Protein 5EQ7 (pdb70)

Sequence (257 aa):
QLNHFSDVANKAANAAGDVIRKYFRKNNFLSPVTIADQSSAEEAMVVSSVVILDNFPSHAVYGEEKGWRCKQDSADYVWVLDPIDGTKSFIITGPLFGTLIALLQNGTPILGIIDQPVLLKERWIGITGKRTTLNGQEVSTRTCADLSQAYLYTTSPHLFSGDAEEAFIRVVRDKVKIPLYGGCCDCYAYALLSSSGFVDLVVESGLKPYDFLALIPVIEGSSGGVVITDWKGHQLRWEASPLSIATSFNVVAAGDKQIHQQALDSLQW

InterPro domains:
  IPR000760 Inositol monophosphatase-like [PF00459] (65-319)
  IPR000760 Inositol monophosphatase-like [PR00377] (99-119)
  IPR000760 Inositol monophosphatase-like [PR00377] (121-137)
  IPR000760 Inositol monophosphatase-like [PR00377] (143-159)
  IPR000760 Inositol monophosphatase-like [PR00377] (192-215)
  IPR000760 Inositol monophosphatase-like [PR00377] (266-290)
  IPR011809 Histidinol-phosphate phosphatase, putative, inositol monophosphatase [TIGR02067] (68-325)
  IPR020583 Inositol monophosphatase, metal-binding site [PS00629] (143-156)
  IPR051090 Inositol Monophosphatase Superfamily [PTHR43200] (46-324)

Solvent-accessible surface area: 11660 Å² total

B-factor: mean 19.03, std 15.44, range [6.09, 143.37]

CATH classification: 3.30.540.10 (+1 more: 3.40.190.80)

Structure (mmCIF, N/CA/C/O backbone):
data_5EQ7
#
_entry.id   5EQ7
#
_cell.length_a   86.980
_cell.length_b   86.980
_cell.length_c   61.850
_cell.angle_alpha   90.00
_cell.angle_beta   90.00
_cell.angle_gamma   90.00
#
_symmetry.space_group_name_H-M   'P 4 21 2'
#
loop_
_entity.id
_entity.type
_entity.pdbx_description
1 polymer 'Inositol monophosphatase'
2 non-polymer 'CHLORIDE ION'
3 non-polymer 'PHOSPHATE ION'
4 water water
#
loop_
_atom_site.group_PDB
_atom_site.id
_atom_site.type_symbol
_atom_site.label_atom_id
_atom_site.label_alt_id
_atom_site.label_comp_id
_atom_site.label_asym_id
_atom_site.label_entity_id
_atom_site.label_seq_id
_atom_site.pdbx_PDB_ins_code
_atom_site.Cartn_x
_atom_site.Cartn_y
_atom_site.Cartn_z
_atom_site.occupancy
_atom_site.B_iso_or_equiv
_atom_site.auth_seq_id
_atom_site.auth_comp_id
_atom_site.auth_asym_id
_atom_site.auth_atom_id
_atom_site.pdbx_PDB_model_num
ATOM 1 N N . GLN A 1 13 ? 1.594 9.823 32.389 1.00 127.04 62 GLN A N 1
ATOM 2 C CA . GLN A 1 13 ? 1.753 11.173 31.869 1.00 43.47 62 GLN A CA 1
ATOM 3 C C . GLN A 1 13 ? 2.779 11.278 30.734 1.00 26.91 62 GLN A C 1
ATOM 4 O O . GLN A 1 13 ? 2.566 11.959 29.742 1.00 27.94 62 GLN A O 1
ATOM 10 N N . LEU A 1 14 ? 3.914 10.636 30.880 1.00 34.65 63 LEU A N 1
ATOM 11 C CA . LEU A 1 14 ? 4.993 10.780 29.900 1.00 29.33 63 LEU A CA 1
ATOM 12 C C . LEU A 1 14 ? 4.693 10.242 28.505 1.00 33.20 63 LEU A C 1
ATOM 13 O O . LEU A 1 14 ? 4.890 10.839 27.490 1.00 29.78 63 LEU A O 1
ATOM 18 N N . ASN A 1 15 ? 4.253 9.037 28.507 1.00 38.49 64 ASN A N 1
ATOM 19 C CA . ASN A 1 15 ? 3.834 8.388 27.291 1.00 32.90 64 ASN A CA 1
ATOM 20 C C . ASN A 1 15 ? 2.579 9.090 26.721 1.00 27.92 64 ASN A C 1
ATOM 21 O O . ASN A 1 15 ? 2.386 9.163 25.524 1.00 24.47 64 ASN A O 1
ATOM 26 N N . HIS A 1 16 ? 1.815 9.771 27.572 1.00 27.85 65 HIS A N 1
ATOM 27 C CA . HIS A 1 16 ? 0.699 10.593 27.113 1.00 22.32 65 HIS A CA 1
ATOM 28 C C . HIS A 1 16 ? 1.227 11.824 26.327 1.00 16.46 65 HIS A C 1
ATOM 29 O O . HIS A 1 16 ? 0.708 12.144 25.267 1.00 15.45 65 HIS A O 1
ATOM 36 N N . PHE A 1 17 ? 2.295 12.431 26.810 1.00 13.13 66 PHE A N 1
ATOM 37 C CA . PHE A 1 17 ? 2.919 13.539 26.078 1.00 11.11 66 PHE A CA 1
ATOM 38 C C . PHE A 1 17 ? 3.363 13.056 24.673 1.00 10.92 66 PHE A C 1
ATOM 39 O O . PHE A 1 17 ? 3.145 13.739 23.696 1.00 11.60 66 PHE A O 1
ATOM 47 N N . SER A 1 18 ? 3.998 11.864 24.595 1.00 13.12 67 SER A N 1
ATOM 48 C CA . SER A 1 18 ? 4.460 11.314 23.332 1.00 13.21 67 SER A CA 1
ATOM 49 C C . SER A 1 18 ? 3.289 11.056 22.388 1.00 11.28 67 SER A C 1
ATOM 50 O O . SER A 1 18 ? 3.367 11.330 21.178 1.00 11.99 67 SER A O 1
ATOM 53 N N . ASP A 1 19 ? 2.225 10.449 22.940 1.00 12.40 68 ASP A N 1
ATOM 54 C CA . ASP A 1 19 ? 1.071 10.156 22.090 1.00 13.26 68 ASP A CA 1
ATOM 55 C C . ASP A 1 19 ? 0.491 11.441 21.511 1.00 11.15 68 ASP A C 1
ATOM 56 O O . ASP A 1 19 ? 0.165 11.488 20.344 1.00 12.03 68 ASP A O 1
ATOM 61 N N . VAL A 1 20 ? 0.351 12.480 22.329 1.00 11.60 69 VAL A N 1
ATOM 62 C CA . VAL A 1 20 ? -0.218 13.726 21.855 1.00 10.92 69 VAL A CA 1
ATOM 63 C C . VAL A 1 20 ? 0.729 14.392 20.868 1.00 9.74 69 VAL A C 1
ATOM 64 O O . VAL A 1 20 ? 0.275 14.933 19.847 1.00 10.53 69 VAL A O 1
ATOM 68 N N . ALA A 1 21 ? 2.020 14.354 21.119 1.00 9.38 70 ALA A N 1
ATOM 69 C CA . ALA A 1 21 ? 2.994 14.921 20.191 1.00 8.99 70 ALA A CA 1
ATOM 70 C C . ALA A 1 21 ? 2.900 14.269 18.804 1.00 9.39 70 ALA A C 1
ATOM 71 O O . ALA A 1 21 ? 2.964 14.901 17.759 1.00 9.58 70 ALA A O 1
ATOM 73 N N . ASN A 1 22 ? 2.739 12.939 18.811 1.00 9.54 71 ASN A N 1
ATOM 74 C CA . ASN A 1 22 ? 2.559 12.209 17.538 1.00 9.92 71 ASN A CA 1
ATOM 75 C C . ASN A 1 22 ? 1.261 12.571 16.841 1.00 10.12 71 ASN A C 1
ATOM 76 O O . ASN A 1 22 ? 1.238 12.707 15.618 1.00 10.64 71 ASN A O 1
ATOM 81 N N . LYS A 1 23 ? 0.178 12.722 17.611 1.00 10.02 72 LYS A N 1
ATOM 82 C CA . LYS A 1 23 ? -1.080 13.212 17.022 1.00 11.57 72 LYS A CA 1
ATOM 83 C C . LYS A 1 23 ? -0.893 14.577 16.368 1.00 9.80 72 LYS A C 1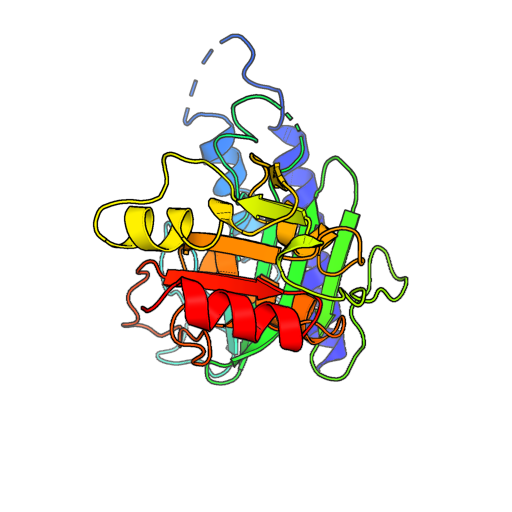
ATOM 84 O O . LYS A 1 23 ? -1.408 14.831 15.268 1.00 10.98 72 LYS A O 1
ATOM 90 N N . ALA A 1 24 ? -0.201 15.490 17.061 1.00 9.57 73 ALA A N 1
ATOM 91 C CA . ALA A 1 24 ? 0.079 16.778 16.506 1.00 9.96 73 ALA A CA 1
ATOM 92 C C . ALA A 1 24 ? 0.857 16.679 15.205 1.00 9.78 73 ALA A C 1
ATOM 93 O O . ALA A 1 24 ? 0.544 17.346 14.223 1.00 10.33 73 ALA A O 1
ATOM 95 N N . ALA A 1 25 ? 1.911 15.847 15.217 1.00 9.40 74 ALA A N 1
ATOM 96 C CA . ALA A 1 25 ? 2.709 15.664 13.996 1.00 9.85 74 ALA A CA 1
ATOM 97 C C . ALA A 1 25 ? 1.900 15.082 12.869 1.00 10.12 74 ALA A C 1
ATOM 98 O O . ALA A 1 25 ? 2.057 15.460 11.720 1.00 10.78 74 ALA A O 1
ATOM 100 N N . ASN A 1 26 ? 1.002 14.142 13.181 1.00 9.80 75 ASN A N 1
ATOM 101 C CA . ASN A 1 26 ? 0.166 13.537 12.127 1.00 10.17 75 ASN A CA 1
ATOM 102 C C . ASN A 1 26 ? -0.697 14.607 11.479 1.00 10.68 75 ASN A C 1
ATOM 103 O O . ASN A 1 26 ? -0.894 14.606 10.256 1.00 12.36 75 ASN A O 1
ATOM 108 N N . ALA A 1 27 ? -1.268 15.459 12.295 1.00 10.43 76 ALA A N 1
ATOM 109 C CA . ALA A 1 27 ? -2.147 16.518 11.765 1.00 11.31 76 ALA A CA 1
ATOM 110 C C . ALA A 1 27 ? -1.338 17.492 10.918 1.00 11.32 76 ALA A C 1
ATOM 111 O O . ALA A 1 27 ? -1.767 17.848 9.805 1.00 12.88 76 ALA A O 1
ATOM 113 N N . ALA A 1 28 ? -0.207 17.949 11.431 1.00 10.74 77 ALA A N 1
ATOM 114 C CA . ALA A 1 28 ? 0.621 18.883 10.682 1.00 11.19 77 ALA A CA 1
ATOM 115 C C . ALA A 1 28 ? 1.006 18.287 9.308 1.00 12.26 77 ALA A C 1
ATOM 116 O O . ALA A 1 28 ? 1.018 18.981 8.300 1.00 12.53 77 ALA A O 1
ATOM 118 N N . GLY A 1 29 ? 1.354 16.982 9.303 1.00 11.52 78 GLY A N 1
ATOM 119 C CA . GLY A 1 29 ? 1.824 16.402 8.072 1.00 13.58 78 GLY A CA 1
ATOM 120 C C . GLY A 1 29 ? 0.790 16.363 6.973 1.00 12.66 78 GLY A C 1
ATOM 121 O O . GLY A 1 29 ? 1.063 16.626 5.808 1.00 14.28 78 GLY A O 1
ATOM 122 N N . ASP A 1 30 ? -0.470 16.063 7.349 1.00 13.84 79 ASP A N 1
ATOM 123 C CA . ASP A 1 30 ? -1.567 16.153 6.385 1.00 14.02 79 ASP A CA 1
ATOM 124 C C . ASP A 1 30 ? -1.786 17.555 5.875 1.00 15.75 79 ASP A C 1
ATOM 125 O O . ASP A 1 30 ? -1.974 17.757 4.642 1.00 17.37 79 ASP A O 1
ATOM 130 N N . VAL A 1 31 ? -1.752 18.541 6.730 1.00 13.63 80 VAL A N 1
ATOM 131 C CA . VAL A 1 31 ? -1.912 19.914 6.274 1.00 14.32 80 VAL A CA 1
ATOM 132 C C . VAL A 1 31 ? -0.798 20.260 5.276 1.00 15.30 80 VAL A C 1
ATOM 133 O O . VAL A 1 31 ? -1.009 20.809 4.194 1.00 17.39 80 VAL A O 1
ATOM 137 N N . ILE A 1 32 ? 0.450 19.993 5.680 1.00 13.70 81 ILE A N 1
ATOM 138 C CA . ILE A 1 32 ? 1.594 20.346 4.851 1.00 14.12 81 ILE A CA 1
ATOM 139 C C . ILE A 1 32 ? 1.553 19.698 3.487 1.00 14.67 81 ILE A C 1
ATOM 140 O O . ILE A 1 32 ? 1.869 20.364 2.459 1.00 17.85 81 ILE A O 1
ATOM 145 N N . ARG A 1 33 ? 1.242 18.407 3.471 1.00 16.42 82 ARG A N 1
ATOM 146 C CA . ARG A 1 33 ? 1.138 17.684 2.226 1.00 19.13 82 ARG A CA 1
ATOM 147 C C . ARG A 1 33 ? 0.083 18.302 1.289 1.00 18.36 82 ARG A C 1
ATOM 148 O O . ARG A 1 33 ? 0.246 18.225 0.045 1.00 23.79 82 ARG A O 1
ATOM 156 N N . LYS A 1 34 ? -0.963 18.940 1.793 1.00 20.24 83 LYS A N 1
ATOM 157 C CA . LYS A 1 34 ? -2.032 19.587 0.950 1.00 22.05 83 LYS A CA 1
ATOM 158 C C . LYS A 1 34 ? -1.384 20.764 0.164 1.00 21.91 83 LYS A C 1
ATOM 159 O O . LYS A 1 34 ? -1.831 21.079 -0.912 1.00 31.88 83 LYS A O 1
ATOM 165 N N . TYR A 1 35 ? -0.382 21.436 0.725 1.00 16.14 84 TYR A N 1
ATOM 166 C CA . TYR A 1 35 ? 0.101 22.671 0.156 1.00 16.68 84 TYR A CA 1
ATOM 167 C C . TYR A 1 35 ? 1.457 22.527 -0.518 1.00 15.54 84 TYR A C 1
ATOM 168 O O . TYR A 1 35 ? 1.853 23.352 -1.302 1.00 20.08 84 TYR A O 1
ATOM 177 N N . PHE A 1 36 ? 2.189 21.482 -0.189 1.00 14.68 85 PHE A N 1
ATOM 178 C CA . PHE A 1 36 ? 3.512 21.299 -0.766 1.00 13.60 85 PHE A CA 1
ATOM 179 C C . PHE A 1 36 ? 3.431 21.086 -2.276 1.00 15.23 85 PHE A C 1
ATOM 180 O O . PHE A 1 36 ? 2.580 20.346 -2.733 1.00 18.81 85 PHE A O 1
ATOM 188 N N . ARG A 1 37 ? 4.273 21.766 -3.033 1.00 15.02 86 ARG A N 1
ATOM 189 C CA . ARG A 1 37 ? 4.263 21.631 -4.477 1.00 16.04 86 ARG A CA 1
ATOM 190 C C . ARG A 1 37 ? 3.018 22.102 -5.210 1.00 20.45 86 ARG A C 1
ATOM 191 O O . ARG A 1 37 ? 2.758 21.739 -6.341 1.00 23.68 86 ARG A O 1
ATOM 199 N N . LYS A 1 38 ? 2.339 23.062 -4.610 1.00 23.01 87 LYS A N 1
ATOM 200 C CA . LYS A 1 38 ? 1.203 23.686 -5.265 1.00 30.22 87 LYS A CA 1
ATOM 201 C C . LYS A 1 38 ? 1.632 24.956 -6.031 1.00 30.15 87 LYS A C 1
ATOM 202 O O . LYS A 1 38 ? 1.011 25.323 -7.015 1.00 48.41 87 LYS A O 1
ATOM 208 N N . ASN A 1 39 ? 2.703 25.618 -5.597 1.00 46.92 88 ASN A N 1
ATOM 209 C CA . ASN A 1 39 ? 3.177 26.875 -6.220 1.00 57.66 88 ASN A CA 1
ATOM 210 C C . ASN A 1 39 ? 4.079 26.825 -7.481 1.00 78.40 88 ASN A C 1
ATOM 211 O O . ASN A 1 39 ? 5.213 27.306 -7.466 1.00 122.00 88 ASN A O 1
ATOM 216 N N . ASN A 1 40 ? 3.566 26.285 -8.578 1.00 36.79 89 ASN A N 1
ATOM 217 C CA . ASN A 1 40 ? 4.345 26.206 -9.816 1.00 38.55 89 ASN A CA 1
ATOM 218 C C . ASN A 1 40 ? 4.004 27.315 -10.820 1.00 45.81 89 ASN A C 1
ATOM 219 O O . ASN A 1 40 ? 4.503 27.300 -11.934 1.00 60.97 89 ASN A O 1
ATOM 224 N N . PHE A 1 41 ? 3.146 28.256 -10.417 1.00 47.97 90 PHE A N 1
ATOM 225 C CA . PHE A 1 41 ? 2.724 29.383 -11.261 1.00 46.13 90 PHE A CA 1
ATOM 226 C C . PHE A 1 41 ? 3.146 30.701 -10.623 1.00 82.27 90 PHE A C 1
ATOM 227 O O . PHE A 1 41 ? 2.789 30.991 -9.482 1.00 109.69 90 PHE A O 1
ATOM 235 N N . LEU A 1 49 ? -2.555 35.322 0.369 1.00 56.46 98 LEU A N 1
ATOM 236 C CA . LEU A 1 49 ? -1.476 34.504 1.030 1.00 48.97 98 LEU A CA 1
ATOM 237 C C . LEU A 1 49 ? -0.921 33.278 0.243 1.00 58.21 98 LEU A C 1
ATOM 238 O O . LEU A 1 49 ? -1.675 32.483 -0.354 1.00 66.29 98 LEU A O 1
ATOM 243 N N . SER A 1 50 ? 0.407 33.129 0.307 1.00 54.35 99 SER A N 1
ATOM 244 C CA . SER A 1 50 ? 1.138 32.073 -0.391 1.00 59.04 99 SER A CA 1
ATOM 245 C C . SER A 1 50 ? 0.821 30.753 0.284 1.00 42.54 99 SER A C 1
ATOM 246 O O . SER A 1 50 ? 0.503 30.723 1.523 1.00 36.34 99 SER A O 1
ATOM 249 N N . PRO A 1 51 ? 0.915 29.640 -0.471 1.00 38.30 100 PRO A N 1
ATOM 250 C CA . PRO A 1 51 ? 0.654 28.332 0.129 1.00 34.02 100 PRO A CA 1
ATOM 251 C C . PRO A 1 51 ? 1.522 28.066 1.387 1.00 31.19 100 PRO A C 1
ATOM 252 O O . PRO A 1 51 ? 1.057 27.471 2.307 1.00 27.78 100 PRO A O 1
ATOM 256 N N . VAL A 1 52 ? 2.778 28.502 1.407 1.00 23.13 101 VAL A N 1
ATOM 257 C CA . VAL A 1 52 ? 3.640 28.215 2.551 1.00 23.39 101 VAL A CA 1
ATOM 258 C C . VAL A 1 52 ? 3.114 28.925 3.804 1.00 24.50 101 VAL A C 1
ATOM 259 O O . VAL A 1 52 ? 3.197 28.408 4.889 1.00 21.41 101 VAL A O 1
ATOM 263 N N . THR A 1 53 ? 2.601 30.150 3.662 1.00 26.04 102 THR A N 1
ATOM 264 C CA . THR A 1 53 ? 2.074 30.861 4.833 1.00 26.14 102 THR A CA 1
ATOM 265 C C . THR A 1 53 ? 0.774 30.243 5.311 1.00 21.31 102 THR A C 1
ATOM 266 O O . THR A 1 53 ? 0.584 30.033 6.545 1.00 22.21 102 THR A O 1
ATOM 270 N N . ILE A 1 54 ? -0.116 29.873 4.394 1.00 26.34 103 ILE A N 1
ATOM 271 C CA . ILE A 1 54 ? -1.349 29.160 4.778 1.00 24.07 103 ILE A CA 1
ATOM 272 C C . ILE A 1 54 ? -0.996 27.846 5.433 1.00 19.31 103 ILE A C 1
ATOM 273 O O . ILE A 1 54 ? -1.567 27.493 6.450 1.00 21.20 103 ILE A O 1
ATOM 278 N N . ALA A 1 55 ? -0.062 27.110 4.815 1.00 19.49 104 ALA A N 1
ATOM 279 C CA . ALA A 1 55 ? 0.301 25.808 5.359 1.00 16.39 104 ALA A CA 1
ATOM 280 C C . ALA A 1 55 ? 0.877 25.943 6.776 1.00 14.93 104 ALA A C 1
ATOM 281 O O . ALA A 1 55 ? 0.527 25.219 7.658 1.00 14.74 104 ALA A O 1
ATOM 283 N N . ASP A 1 56 ? 1.782 26.903 6.965 1.00 15.03 105 ASP A N 1
ATOM 284 C CA . ASP A 1 56 ? 2.383 27.075 8.277 1.00 14.12 105 ASP A CA 1
ATOM 285 C C . ASP A 1 56 ? 1.290 27.397 9.328 1.00 14.75 105 ASP A C 1
ATOM 286 O O . ASP A 1 56 ? 1.267 26.834 10.406 1.00 14.56 105 ASP A O 1
ATOM 291 N N . GLN A 1 57 ? 0.423 28.368 9.010 1.00 15.10 106 GLN A N 1
ATOM 292 C CA . GLN A 1 57 ? -0.592 28.783 9.943 1.00 16.52 106 GLN A CA 1
ATOM 293 C C . GLN A 1 57 ? -1.544 27.674 10.233 1.00 15.42 106 GLN A C 1
ATOM 294 O O . GLN A 1 57 ? -1.924 27.456 11.397 1.00 15.17 106 GLN A O 1
ATOM 300 N N A SER A 1 58 ? -1.991 26.978 9.207 0.50 15.37 107 SER A N 1
ATOM 301 N N B SER A 1 58 ? -1.979 27.001 9.195 0.50 15.48 107 SER A N 1
ATOM 302 C CA A SER A 1 58 ? -2.978 25.911 9.404 0.50 14.84 107 SER A CA 1
ATOM 303 C CA B SER A 1 58 ? -2.956 25.942 9.350 0.50 15.80 107 SER A CA 1
ATOM 304 C C A SER A 1 58 ? -2.375 24.718 10.133 0.50 12.75 107 SER A C 1
ATOM 305 C C B SER A 1 58 ? -2.376 24.741 10.109 0.50 13.30 107 SER A C 1
ATOM 306 O O A SER A 1 58 ? -3.026 24.111 10.979 0.50 13.42 107 SER A O 1
ATOM 307 O O B SER A 1 58 ? -3.050 24.138 10.942 0.50 13.68 107 SER A O 1
ATOM 312 N N . ALA A 1 59 ? -1.122 24.420 9.815 1.00 12.72 108 ALA A N 1
ATOM 313 C CA . ALA A 1 59 ? -0.477 23.324 10.527 1.00 11.37 108 ALA A CA 1
ATOM 314 C C . ALA A 1 59 ? -0.266 23.629 11.983 1.00 11.90 108 ALA A C 1
ATOM 315 O O . ALA A 1 59 ? -0.438 22.792 12.842 1.00 11.81 108 ALA A O 1
ATOM 317 N N . GLU A 1 60 ? 0.181 24.874 12.263 1.00 11.36 109 GLU A N 1
ATOM 318 C CA . GLU A 1 60 ? 0.364 25.289 13.657 1.00 11.41 109 GLU A CA 1
ATOM 319 C C . GLU A 1 60 ? -0.974 25.171 14.390 1.00 11.80 109 GLU A C 1
ATOM 320 O O . GLU A 1 60 ? -1.036 24.677 15.541 1.00 11.87 109 GLU A O 1
ATOM 326 N N . GLU A 1 61 ? -2.063 25.655 13.781 1.00 11.55 110 GLU A N 1
ATOM 327 C CA . GLU A 1 61 ? -3.359 25.605 14.423 1.00 12.40 110 GLU A CA 1
ATOM 328 C C . GLU A 1 61 ? -3.781 24.162 14.723 1.00 11.94 110 GLU A C 1
ATOM 329 O O . GLU A 1 61 ? -4.308 23.856 15.782 1.00 12.27 110 GLU A O 1
ATOM 335 N N . ALA A 1 62 ? -3.519 23.265 13.775 1.00 11.33 111 ALA A N 1
ATOM 336 C CA . ALA A 1 62 ? -3.873 21.899 13.990 1.00 11.97 111 ALA A CA 1
ATOM 337 C C . ALA A 1 62 ? -3.109 21.292 15.143 1.00 11.66 111 ALA A C 1
ATOM 338 O O . ALA A 1 62 ? -3.643 20.504 15.953 1.00 12.63 111 ALA A O 1
ATOM 340 N N . MET A 1 63 ? -1.803 21.597 15.245 1.00 11.21 112 MET A N 1
ATOM 341 C CA . MET A 1 63 ? -1.011 21.098 16.355 1.00 9.93 112 MET A CA 1
ATOM 342 C C . MET A 1 63 ? -1.459 21.662 17.700 1.00 10.50 112 MET A C 1
ATOM 343 O O . MET A 1 63 ? -1.631 20.908 18.666 1.00 10.81 112 MET A O 1
ATOM 348 N N A VAL A 1 64 ? -1.613 22.981 17.770 0.50 10.53 113 VAL A N 1
ATOM 349 N N B VAL A 1 64 ? -1.586 22.980 17.782 0.50 10.64 113 VAL A N 1
ATOM 350 C CA A VAL A 1 64 ? -2.018 23.614 19.007 0.50 10.79 113 VAL A CA 1
ATOM 351 C CA B VAL A 1 64 ? -1.954 23.618 19.045 0.50 11.25 113 VAL A CA 1
ATOM 352 C C A VAL A 1 64 ? -3.371 23.127 19.488 0.50 11.25 113 VAL A C 1
ATOM 353 C C B VAL A 1 64 ? -3.325 23.131 19.505 0.50 10.95 113 VAL A C 1
ATOM 354 O O A VAL A 1 64 ? -3.626 22.954 20.694 0.50 13.90 113 VAL A O 1
ATOM 355 O O B VAL A 1 64 ? -3.557 22.968 20.675 0.50 13.31 113 VAL A O 1
ATOM 362 N N A SER A 1 65 ? -4.262 22.870 18.534 0.70 12.01 114 SER A N 1
ATOM 363 N N B SER A 1 65 ? -4.194 22.894 18.569 0.30 12.03 114 SER A N 1
ATOM 364 C CA A SER A 1 65 ? -5.553 22.489 18.905 0.70 13.21 114 SER A CA 1
ATOM 365 C CA B SER A 1 65 ? -5.519 22.479 18.939 0.30 13.15 114 SER A CA 1
ATOM 366 C C A SER A 1 65 ? -5.541 21.153 19.632 0.70 13.19 114 SER A C 1
ATOM 367 C C B SER A 1 65 ? -5.542 21.110 19.617 0.30 13.48 114 SER A C 1
ATOM 368 O O A SER A 1 65 ? -6.201 20.950 20.683 0.70 15.00 114 SER A O 1
ATOM 369 O O B SER A 1 65 ? -6.204 20.956 20.650 0.30 14.97 114 SER A O 1
ATOM 374 N N A VAL A 1 66 ? -4.773 20.189 19.111 0.50 11.93 115 VAL A N 1
ATOM 375 N N B VAL A 1 66 ? -4.770 20.097 19.044 0.50 12.24 115 VAL A N 1
ATOM 376 C CA A VAL A 1 66 ? -4.792 18.934 19.788 0.50 10.80 115 VAL A CA 1
ATOM 377 C CA B VAL A 1 66 ? -4.575 18.739 19.607 0.50 13.55 115 VAL A CA 1
ATOM 378 C C A VAL A 1 66 ? -3.975 18.928 21.092 0.50 11.01 115 VAL A C 1
ATOM 379 C C B VAL A 1 66 ? -3.945 18.885 21.032 0.50 11.60 115 VAL A C 1
ATOM 380 O O A VAL A 1 66 ? -4.321 18.291 22.094 0.50 12.28 115 VAL A O 1
ATOM 381 O O B VAL A 1 66 ? -4.359 18.291 22.041 0.50 12.75 115 VAL A O 1
ATOM 388 N N . ILE A 1 67 ? -2.865 19.673 21.105 1.00 10.15 116 ILE A N 1
ATOM 389 C CA . ILE A 1 67 ? -2.113 19.833 22.337 1.00 9.96 116 ILE A CA 1
ATOM 390 C C . ILE A 1 67 ? -2.996 20.415 23.439 1.00 10.94 116 ILE A C 1
ATOM 391 O O . ILE A 1 67 ? -3.044 19.853 24.564 1.00 11.40 116 ILE A O 1
ATOM 396 N N . LEU A 1 68 ? -3.687 21.525 23.183 1.00 11.22 117 LEU A N 1
ATOM 397 C CA . LEU A 1 68 ? -4.406 22.229 24.235 1.00 12.79 117 LEU A CA 1
ATOM 398 C C . LEU A 1 68 ? -5.698 21.571 24.624 1.00 14.86 117 LEU A C 1
ATOM 399 O O . LEU A 1 68 ? -6.164 21.741 25.762 1.00 17.25 117 LEU A O 1
ATOM 404 N N . ASP A 1 69 ? -6.258 20.759 23.711 1.00 14.06 118 ASP A N 1
ATOM 405 C CA . ASP A 1 69 ? -7.401 19.950 24.055 1.00 17.48 118 ASP A CA 1
ATOM 406 C C . ASP A 1 69 ? -7.002 18.884 25.116 1.00 15.63 118 ASP A C 1
ATOM 407 O O . ASP A 1 69 ? -7.769 18.583 26.014 1.00 19.64 118 ASP A O 1
ATOM 412 N N . ASN A 1 70 ? -5.801 18.335 24.971 1.00 14.02 119 ASN A N 1
ATOM 413 C CA . ASN A 1 70 ? -5.303 17.360 25.900 1.00 14.01 119 ASN A CA 1
ATOM 414 C C . ASN A 1 70 ? -4.752 17.950 27.184 1.00 13.44 119 ASN A C 1
ATOM 415 O O . ASN A 1 70 ? -4.891 17.362 28.274 1.00 15.24 119 ASN A O 1
ATOM 420 N N . PHE A 1 71 ? -4.109 19.120 27.065 1.00 12.58 120 PHE A N 1
ATOM 421 C CA . PHE A 1 71 ? -3.328 19.745 28.134 1.00 11.53 120 PHE A CA 1
ATOM 422 C C . PHE A 1 71 ? -3.679 21.226 28.258 1.00 12.44 120 PHE A C 1
ATOM 423 O O . PHE A 1 71 ? -2.919 22.093 27.898 1.00 13.34 120 PHE A O 1
ATOM 431 N N . PRO A 1 72 ? -4.875 21.537 28.842 1.00 15.63 121 PRO A N 1
ATOM 432 C CA . PRO A 1 72 ? -5.313 22.934 28.857 1.00 17.99 121 PRO A CA 1
ATOM 433 C C . PRO A 1 72 ? -4.446 23.807 29.781 1.00 14.73 121 PRO A C 1
ATOM 434 O O . PRO A 1 72 ? -4.510 25.055 29.638 1.00 22.50 121 PRO A O 1
ATOM 438 N N . S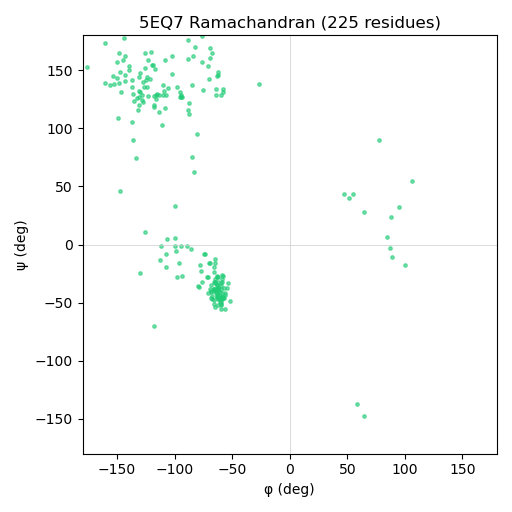ER A 1 73 ? -3.627 23.278 30.704 1.00 15.33 122 SER A N 1
ATOM 439 C CA . SER A 1 73 ? -2.726 24.048 31.585 1.00 18.12 122 SER A CA 1
ATOM 440 C C . SER A 1 73 ? -1.395 24.324 30.903 1.00 15.14 122 SER A C 1
ATOM 441 O O . SER A 1 73 ? -0.570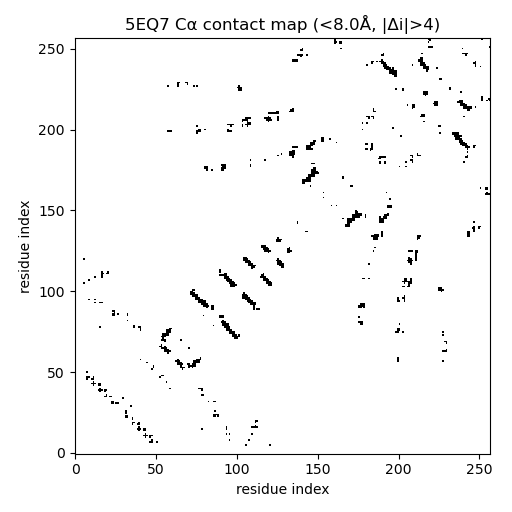 25.008 31.495 1.00 15.94 122 SER A O 1
ATOM 444 N N . HIS A 1 74 ? -1.175 23.794 29.674 1.00 11.84 123 HIS A N 1
ATOM 445 C CA . HIS A 1 74 ? 0.126 23.996 29.039 1.00 10.19 123 HIS A CA 1
ATOM 446 C C . HIS A 1 74 ? 0.103 25.312 28.227 1.00 9.81 123 HIS A C 1
ATOM 447 O O . HIS A 1 74 ? -0.941 25.840 27.898 1.00 12.62 123 HIS A O 1
ATOM 454 N N . ALA A 1 75 ? 1.306 25.812 27.960 1.00 8.98 124 ALA A N 1
ATOM 455 C CA . ALA A 1 75 ? 1.481 26.920 27.068 1.00 8.95 124 ALA A CA 1
ATOM 456 C C . ALA A 1 75 ? 1.964 26.409 25.735 1.00 8.63 124 ALA A C 1
ATOM 457 O O . ALA A 1 75 ? 2.522 25.323 25.602 1.00 8.85 124 ALA A O 1
ATOM 459 N N . VAL A 1 76 ? 1.808 27.259 24.726 1.00 8.94 125 VAL A N 1
ATOM 460 C CA . VAL A 1 76 ? 2.311 26.991 23.381 1.00 9.12 125 VAL A CA 1
ATOM 461 C C . VAL A 1 76 ? 3.084 28.229 22.916 1.00 9.21 125 VAL A C 1
ATOM 462 O O . VAL A 1 76 ? 2.723 29.350 23.261 1.00 12.59 125 VAL A O 1
ATOM 466 N N . TYR A 1 77 ? 4.162 28.014 22.166 1.00 9.30 126 TYR A N 1
ATOM 467 C CA . TYR A 1 77 ? 4.959 29.111 21.622 1.00 9.30 126 TYR A CA 1
ATOM 468 C C . TYR A 1 77 ? 5.199 28.864 20.138 1.00 9.63 126 TYR A C 1
ATOM 469 O O . TYR A 1 77 ? 5.599 27.773 19.749 1.00 11.56 126 TYR A O 1
ATOM 478 N N . GLY A 1 78 ? 4.962 29.891 19.328 1.00 11.03 127 GLY A N 1
ATOM 479 C CA . GLY A 1 78 ? 5.140 29.834 17.885 1.00 13.15 127 GLY A CA 1
ATOM 480 C C . GLY A 1 78 ? 5.676 31.154 17.359 1.00 12.30 127 GLY A C 1
ATOM 481 O O . GLY A 1 78 ? 5.604 32.166 18.043 1.00 14.86 127 GLY A O 1
ATOM 482 N N . GLU A 1 79 ? 6.229 31.146 16.152 1.00 12.14 128 GLU A N 1
ATOM 483 C CA . GLU A 1 79 ? 6.796 32.363 15.563 1.00 14.38 128 GLU A CA 1
ATOM 484 C C . GLU A 1 79 ? 5.796 33.499 15.495 1.00 14.76 128 GLU A C 1
ATOM 485 O O . GLU A 1 79 ? 6.113 34.621 15.859 1.00 18.81 128 GLU A O 1
ATOM 491 N N . GLU A 1 80 ? 4.657 33.250 14.860 1.00 15.31 129 GLU A N 1
ATOM 492 C CA . GLU A 1 80 ? 3.660 34.301 14.639 1.00 17.51 129 GLU A CA 1
ATOM 493 C C . GLU A 1 80 ? 2.957 34.857 15.855 1.00 17.19 129 GLU A C 1
ATOM 494 O O . GLU A 1 80 ? 2.828 36.065 16.010 1.00 22.73 129 GLU A O 1
ATOM 500 N N . LYS A 1 81 ? 2.502 33.963 16.717 1.00 16.52 130 LYS A N 1
ATOM 501 C CA . LYS A 1 81 ? 1.741 34.372 17.879 1.00 17.90 130 LYS A CA 1
ATOM 502 C C . LYS A 1 81 ? 2.503 34.462 19.178 1.00 16.38 130 LYS A C 1
ATOM 503 O O . LYS A 1 81 ? 1.963 34.914 20.178 1.00 20.26 130 LYS A O 1
ATOM 509 N N . GLY A 1 82 ? 3.760 34.048 19.174 1.00 13.48 131 GLY A N 1
ATOM 510 C CA . GLY A 1 82 ? 4.515 34.127 20.409 1.00 14.13 131 GLY A CA 1
ATOM 511 C C . GLY A 1 82 ? 3.968 33.227 21.498 1.00 12.12 131 GLY A C 1
ATOM 512 O O . GLY A 1 82 ? 3.476 32.129 21.206 1.00 12.63 131 GLY A O 1
ATOM 513 N N . TRP A 1 83 ? 4.088 33.642 22.741 1.00 11.91 132 TRP A N 1
ATOM 514 C CA . TRP A 1 83 ? 3.610 32.856 23.892 1.00 11.08 132 TRP A CA 1
ATOM 515 C C . TRP A 1 83 ? 2.090 32.936 24.008 1.00 11.66 132 TRP A C 1
ATOM 516 O O . TRP A 1 83 ? 1.539 34.054 23.942 1.00 12.94 132 TRP A O 1
ATOM 527 N N . ARG A 1 84 ? 1.438 31.815 24.196 1.00 10.11 133 ARG A N 1
ATOM 528 C CA . ARG A 1 84 ? -0.005 31.783 24.529 1.00 10.32 133 ARG A CA 1
ATOM 529 C C . ARG A 1 84 ? -0.211 30.746 25.614 1.00 10.26 133 ARG A C 1
ATOM 530 O O . ARG A 1 84 ? 0.307 29.624 25.564 1.00 10.92 133 ARG A O 1
ATOM 538 N N . CYS A 1 85 ? -1.020 31.110 26.628 1.00 10.66 134 CYS A N 1
ATOM 539 C CA . CYS A 1 85 ? -1.365 30.245 27.718 1.00 10.55 134 CYS A CA 1
ATOM 540 C C . CYS A 1 85 ? -2.624 30.802 28.354 1.00 12.20 134 CYS A C 1
ATOM 541 O O . CYS A 1 85 ? -2.724 32.039 28.524 1.00 13.13 134 CYS A O 1
ATOM 544 N N . LYS A 1 86 ? -3.584 29.960 28.741 1.00 12.07 135 LYS A N 1
ATOM 545 C CA . LYS A 1 86 ? -4.767 30.464 29.395 1.00 13.99 135 LYS A CA 1
ATOM 546 C C . LYS A 1 86 ? -4.563 30.910 30.797 1.00 16.01 135 LYS A C 1
ATOM 547 O O . LYS A 1 86 ? -5.446 31.557 31.387 1.00 16.01 135 LYS A O 1
ATOM 553 N N . GLN A 1 87 ? -3.383 30.640 31.328 1.00 15.53 136 GLN A N 1
ATOM 554 C CA . GLN A 1 87 ? -2.980 31.043 32.656 1.00 17.03 136 GLN A CA 1
ATOM 555 C C . GLN A 1 87 ? -1.742 31.918 32.507 1.00 15.70 136 GLN A C 1
ATOM 556 O O . GLN A 1 87 ? -1.134 31.955 31.463 1.00 16.63 136 GLN A O 1
ATOM 562 N N . ASP A 1 88 ? -1.408 32.616 33.583 1.00 19.06 137 ASP A N 1
ATOM 563 C CA . ASP A 1 88 ? -0.277 33.523 33.703 1.00 21.80 137 ASP A CA 1
ATOM 564 C C . ASP A 1 88 ? 1.095 32.875 33.536 1.00 19.24 137 ASP A C 1
ATOM 565 O O . ASP A 1 88 ? 2.058 33.531 33.201 1.00 23.49 137 ASP A O 1
ATOM 570 N N . SER A 1 89 ? 1.165 31.598 33.871 1.00 17.68 138 SER A N 1
ATOM 571 C CA . SER A 1 89 ? 2.394 30.836 33.834 1.00 16.17 138 SER A CA 1
ATOM 572 C C . SER A 1 89 ? 2.072 29.396 33.505 1.00 14.06 138 SER A C 1
ATOM 573 O O . SER A 1 89 ? 0.927 28.986 33.592 1.00 15.74 138 SER A O 1
ATOM 576 N N . ALA A 1 90 ? 3.100 28.632 33.126 1.00 13.34 139 ALA A N 1
ATOM 577 C CA . ALA A 1 90 ? 2.930 27.191 32.833 1.00 12.27 139 ALA A CA 1
ATOM 578 C C . ALA A 1 90 ? 4.202 26.471 33.148 1.00 12.26 139 ALA A C 1
ATOM 579 O O . ALA A 1 90 ? 5.285 26.971 32.871 1.00 18.20 139 ALA A O 1
ATOM 581 N N . ASP A 1 91 ? 4.081 25.268 33.654 1.00 11.27 140 ASP A N 1
ATOM 582 C CA . ASP A 1 91 ? 5.240 24.366 33.811 1.00 12.38 140 ASP A CA 1
ATOM 583 C C . ASP A 1 91 ? 5.687 23.734 32.498 1.00 10.15 140 ASP A C 1
ATOM 584 O O . ASP A 1 91 ? 6.857 23.427 32.316 1.00 12.06 140 ASP A O 1
ATOM 589 N N . TYR A 1 92 ? 4.723 23.491 31.618 1.00 9.17 141 TYR A N 1
ATOM 590 C CA . TYR A 1 92 ? 4.944 22.802 30.338 1.00 8.68 141 TYR A CA 1
ATOM 591 C C . TYR A 1 92 ? 4.652 23.749 29.206 1.00 8.82 141 TYR A C 1
ATOM 592 O O . TYR A 1 92 ? 3.559 24.340 29.180 1.00 10.07 141 TYR A O 1
ATOM 601 N N . VAL A 1 93 ? 5.606 23.835 28.257 1.00 7.99 142 VAL A N 1
ATOM 602 C CA . VAL A 1 93 ? 5.492 24.723 27.128 1.00 7.99 142 VAL A CA 1
ATOM 603 C C . VAL A 1 93 ? 5.848 23.949 25.857 1.00 7.87 142 VAL A C 1
ATOM 604 O O . VAL A 1 93 ? 6.942 23.368 25.782 1.00 8.82 142 VAL A O 1
ATOM 608 N N . TRP A 1 94 ? 4.961 23.974 24.870 1.00 8.05 143 TRP A N 1
ATOM 609 C CA . TRP A 1 94 ? 5.218 23.355 23.580 1.00 8.00 143 TRP A CA 1
ATOM 610 C C . TRP A 1 94 ? 5.748 24.438 22.638 1.00 8.05 143 TRP A C 1
ATOM 611 O O . TRP A 1 94 ? 5.098 25.476 22.502 1.00 11.70 143 TRP A O 1
ATOM 622 N N . VAL A 1 95 ? 6.885 24.208 22.021 1.00 7.53 144 VAL A N 1
ATOM 623 C CA . VAL A 1 95 ? 7.511 25.174 21.134 1.00 8.64 144 VAL A CA 1
ATOM 624 C C . VAL A 1 95 ? 7.575 24.518 19.764 1.00 9.37 144 VAL A C 1
ATOM 625 O O . VAL A 1 95 ? 8.170 23.463 19.596 1.00 11.57 144 VAL A O 1
ATOM 629 N N . LEU A 1 96 ? 6.931 25.158 18.794 1.00 8.87 145 LEU A N 1
ATOM 630 C CA . LEU A 1 96 ? 6.593 24.530 17.515 1.00 9.70 145 LEU A CA 1
ATOM 631 C C . LEU A 1 96 ? 7.126 25.294 16.324 1.00 9.14 145 LEU A C 1
ATOM 632 O O . LEU A 1 96 ? 7.078 26.529 16.321 1.00 10.30 145 LEU A O 1
ATOM 637 N N . ASP A 1 97 ? 7.546 24.604 15.277 1.00 9.69 146 ASP A N 1
ATOM 638 C CA . ASP A 1 97 ? 7.740 25.194 13.921 1.00 10.08 146 ASP A CA 1
ATOM 639 C C . ASP A 1 97 ? 7.178 24.210 12.906 1.00 9.06 146 ASP A C 1
ATOM 640 O O . ASP A 1 97 ? 7.797 23.186 12.636 1.00 10.19 146 ASP A O 1
ATOM 645 N N . PRO A 1 98 ? 6.004 24.526 12.342 1.00 9.90 147 PRO A N 1
ATOM 646 C CA . PRO A 1 98 ? 5.476 23.650 11.331 1.00 12.52 147 PRO A CA 1
ATOM 647 C C . PRO A 1 98 ? 6.360 23.405 10.126 1.00 9.89 147 PRO A C 1
ATOM 648 O O . PRO A 1 98 ? 6.317 22.313 9.530 1.00 11.82 147 PRO A O 1
ATOM 652 N N . ILE A 1 99 ? 7.076 24.446 9.683 1.00 9.65 148 ILE A N 1
ATOM 653 C CA . ILE A 1 99 ? 7.887 24.361 8.496 1.00 10.41 148 ILE A CA 1
ATOM 654 C C . ILE A 1 99 ? 9.234 25.034 8.765 1.00 9.87 148 ILE A C 1
ATOM 655 O O . ILE A 1 99 ? 9.383 26.226 8.569 1.00 11.99 148 ILE A O 1
ATOM 660 N N . ASP A 1 100 ? 10.191 24.243 9.243 1.00 10.01 149 ASP A N 1
ATOM 661 C CA . ASP A 1 100 ? 11.578 24.688 9.322 1.00 9.76 149 ASP A CA 1
ATOM 662 C C . ASP A 1 100 ? 12.249 24.364 8.023 1.00 10.45 149 ASP A C 1
ATOM 663 O O . ASP A 1 100 ? 12.345 23.202 7.615 1.00 13.23 149 ASP A O 1
ATOM 668 N N . GLY A 1 101 ? 12.661 25.376 7.300 1.00 11.17 150 GLY A N 1
ATOM 669 C CA . GLY A 1 101 ? 13.171 25.243 5.967 1.00 12.25 150 GLY A CA 1
ATOM 670 C C . GLY A 1 101 ? 12.142 25.752 4.930 1.00 11.07 150 GLY A C 1
ATOM 671 O O . GLY A 1 101 ? 11.806 25.080 3.975 1.00 11.26 150 GLY A O 1
ATOM 672 N N . THR A 1 102 ? 11.712 26.988 5.116 1.00 12.02 151 THR A N 1
ATOM 673 C CA . THR A 1 102 ? 10.715 27.548 4.208 1.00 12.43 151 THR A CA 1
ATOM 674 C C . THR A 1 102 ? 11.194 27.665 2.766 1.00 10.64 151 THR A C 1
ATOM 675 O O . THR A 1 102 ? 10.426 27.525 1.839 1.00 11.47 151 THR A O 1
ATOM 679 N N . LYS A 1 103 ? 12.499 27.970 2.600 1.00 10.83 152 LYS A N 1
ATOM 680 C CA . LYS A 1 103 ? 13.042 28.078 1.236 1.00 10.54 152 LYS A CA 1
ATOM 681 C C . LYS A 1 103 ? 12.995 26.756 0.503 1.00 9.68 152 LYS A C 1
ATOM 682 O O . LYS A 1 103 ? 12.695 26.686 -0.699 1.00 10.85 152 LYS A O 1
ATOM 688 N N . SER A 1 104 ? 13.296 25.635 1.221 1.00 9.54 153 SER A N 1
ATOM 689 C CA . SER A 1 104 ? 13.113 24.320 0.681 1.00 9.15 153 SER A CA 1
ATOM 690 C C . SER A 1 104 ? 11.688 24.088 0.327 1.00 9.28 153 SER A C 1
ATOM 691 O O . SER A 1 104 ? 11.365 23.635 -0.772 1.00 9.67 153 SER A O 1
ATOM 694 N N . PHE A 1 105 ? 10.782 24.389 1.253 1.00 9.75 154 PHE A N 1
ATOM 695 C CA . PHE A 1 105 ? 9.369 24.156 0.950 1.00 10.15 154 PHE A CA 1
ATOM 696 C C . PHE A 1 105 ? 8.923 24.886 -0.307 1.00 9.85 154 PHE A C 1
ATOM 697 O O . PHE A 1 105 ? 8.283 24.304 -1.177 1.00 10.77 154 PHE A O 1
ATOM 705 N N A ILE A 1 106 ? 9.253 26.187 -0.377 0.50 9.84 155 ILE A N 1
ATOM 706 N N B ILE A 1 106 ? 9.249 26.185 -0.406 0.50 9.84 155 ILE A N 1
ATOM 707 C CA A ILE A 1 106 ? 8.829 27.068 -1.478 0.50 11.04 155 ILE A CA 1
ATOM 708 C CA B ILE A 1 106 ? 8.711 26.932 -1.545 0.50 10.43 155 ILE A CA 1
ATOM 709 C C A ILE A 1 106 ? 9.353 26.588 -2.837 0.50 10.27 155 ILE A C 1
ATOM 710 C C B ILE A 1 106 ? 9.340 26.554 -2.868 0.50 10.09 155 ILE A C 1
ATOM 711 O O A ILE A 1 106 ? 8.730 26.790 -3.858 0.50 13.16 155 ILE A O 1
ATOM 712 O O B ILE A 1 106 ? 8.765 26.787 -3.901 0.50 13.06 155 ILE A O 1
ATOM 721 N N . THR A 1 107 ? 10.553 25.978 -2.826 1.00 8.95 156 THR A N 1
ATOM 722 C CA . THR A 1 107 ? 11.196 25.508 -4.035 1.00 8.86 156 THR A CA 1
ATOM 723 C C . THR A 1 107 ? 11.001 23.999 -4.283 1.00 9.20 156 THR A C 1
ATOM 724 O O . THR A 1 107 ? 11.561 23.465 -5.204 1.00 10.01 156 THR A O 1
ATOM 728 N N . GLY A 1 108 ? 10.052 23.387 -3.534 1.00 9.66 157 GLY A N 1
ATOM 729 C CA . GLY A 1 108 ? 9.699 22.036 -3.824 1.00 10.15 157 GLY A CA 1
ATOM 730 C C . GLY A 1 108 ? 10.657 20.948 -3.347 1.00 10.69 157 GLY A C 1
ATOM 731 O O . GLY A 1 108 ? 10.484 19.798 -3.749 1.00 11.76 157 GLY A O 1
ATOM 752 N N . PRO A 1 110 ? 11.889 18.403 -0.633 1.00 10.62 159 PRO A N 1
ATOM 753 C CA . PRO A 1 110 ? 11.207 17.741 0.476 1.00 10.60 159 PRO A CA 1
ATOM 754 C C . PRO A 1 110 ? 12.112 17.488 1.691 1.00 10.75 159 PRO A C 1
ATOM 755 O O . PRO A 1 110 ? 12.094 16.373 2.226 1.00 12.77 159 PRO A O 1
ATOM 759 N N . LEU A 1 111 ? 12.884 18.471 2.110 1.00 9.88 160 LEU A N 1
ATOM 760 C CA . LEU A 1 111 ? 13.833 18.352 3.197 1.00 11.02 160 LEU A CA 1
ATOM 761 C C . LEU A 1 111 ? 13.625 19.404 4.275 1.00 10.92 160 LEU A C 1
ATOM 762 O O . LEU A 1 111 ? 14.466 19.572 5.163 1.00 14.24 160 LEU A O 1
ATOM 767 N N . PHE A 1 112 ? 12.527 20.138 4.225 1.00 10.35 161 PHE A N 1
ATOM 768 C CA . PHE A 1 112 ? 12.064 20.898 5.367 1.00 9.78 161 PHE A CA 1
ATOM 769 C C . PHE A 1 112 ? 11.580 19.955 6.441 1.00 9.80 161 PHE A C 1
ATOM 770 O O . PHE A 1 112 ? 11.354 18.775 6.180 1.00 11.68 161 PHE A O 1
ATOM 778 N N . GLY A 1 113 ? 11.329 20.457 7.636 1.00 10.20 162 GLY A N 1
ATOM 779 C CA . GLY A 1 113 ? 10.754 19.592 8.677 1.00 10.95 162 GLY A CA 1
ATOM 780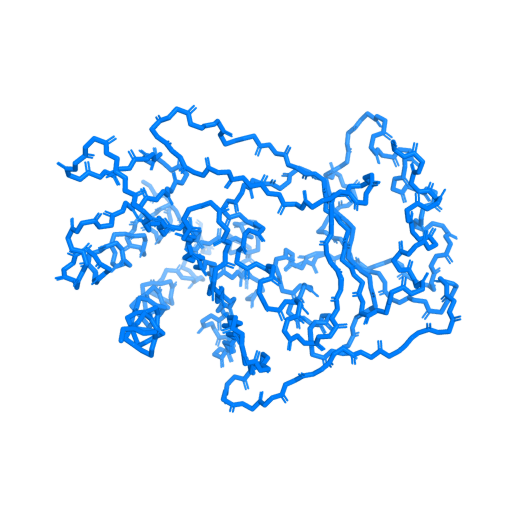 C C . GLY A 1 113 ? 9.808 20.320 9.565 1.00 9.64 162 GLY A C 1
ATOM 781 O O . GLY A 1 113 ? 9.861 21.520 9.733 1.00 11.11 162 GLY A O 1
ATOM 782 N N . THR A 1 114 ? 8.938 19.553 10.209 1.00 9.04 163 THR A N 1
ATOM 783 C CA . THR A 1 114 ? 8.132 19.999 11.295 1.00 8.74 163 THR A CA 1
ATOM 784 C C . THR A 1 114 ? 8.830 19.667 12.592 1.00 8.54 163 THR A C 1
ATOM 785 O O . THR A 1 114 ? 9.236 18.536 12.805 1.00 9.72 163 THR A O 1
ATOM 789 N N . LEU A 1 115 ? 8.957 20.690 13.449 1.00 7.97 164 LEU A N 1
ATOM 790 C CA . LEU A 1 115 ? 9.627 20.561 14.728 1.00 7.36 164 LEU A CA 1
ATOM 791 C C . LEU A 1 115 ? 8.658 20.799 15.862 1.00 8.10 164 LEU A C 1
ATOM 792 O O . LEU A 1 115 ? 7.934 21.794 15.908 1.00 9.15 164 LEU A O 1
ATOM 797 N N . ILE A 1 116 ? 8.654 19.842 16.808 1.00 7.99 165 ILE A N 1
ATOM 798 C CA . ILE A 1 116 ? 7.803 19.909 17.995 1.00 7.67 165 ILE A CA 1
ATOM 799 C C . ILE A 1 116 ? 8.719 19.682 19.188 1.00 8.13 165 ILE A C 1
ATOM 800 O O . ILE A 1 116 ? 9.355 18.645 19.274 1.00 8.97 165 ILE A O 1
ATOM 805 N N . ALA A 1 117 ? 8.735 20.605 20.157 1.00 7.73 166 ALA A N 1
ATOM 806 C CA . ALA A 1 117 ? 9.439 20.429 21.413 1.00 7.75 166 ALA A CA 1
ATOM 807 C C . ALA A 1 117 ? 8.485 20.632 22.561 1.00 7.87 166 ALA A C 1
ATOM 808 O O . ALA A 1 117 ? 7.645 21.531 22.517 1.00 9.65 166 ALA A O 1
ATOM 810 N N . LEU A 1 118 ? 8.636 19.835 23.611 1.00 8.02 167 LEU A N 1
ATOM 811 C CA . LEU A 1 118 ? 7.942 20.068 24.866 1.00 7.58 167 LEU A CA 1
ATOM 812 C C . LEU A 1 118 ? 8.986 20.350 25.945 1.00 7.34 167 LEU A C 1
ATOM 813 O O . LEU A 1 118 ? 9.910 19.555 26.109 1.00 8.31 167 LEU A O 1
ATOM 818 N N . LEU A 1 119 ? 8.828 21.485 26.621 1.00 7.56 168 LEU A N 1
ATOM 819 C CA . LEU A 1 119 ? 9.740 21.932 27.673 1.00 7.89 168 LEU A CA 1
ATOM 820 C C . LEU A 1 119 ? 9.066 21.824 29.017 1.00 7.96 168 LEU A C 1
ATOM 821 O O . LEU A 1 119 ? 7.918 22.286 29.169 1.00 9.85 168 LEU A O 1
ATOM 826 N N . GLN A 1 120 ? 9.740 21.251 29.994 1.00 7.98 169 GLN A N 1
ATOM 827 C CA . GLN A 1 120 ? 9.301 21.252 31.400 1.00 7.71 169 GLN A CA 1
ATOM 828 C C . GLN A 1 120 ? 10.211 22.169 32.154 1.00 8.01 169 GLN A C 1
ATOM 829 O O . GLN A 1 120 ? 11.435 21.945 32.192 1.00 8.78 169 GLN A O 1
ATOM 835 N N . ASN A 1 121 ? 9.693 23.235 32.727 1.00 8.50 170 ASN A N 1
ATOM 836 C CA . ASN A 1 121 ? 10.506 24.176 33.450 1.00 9.97 170 ASN A CA 1
ATOM 837 C C . ASN A 1 121 ? 11.714 24.643 32.623 1.00 9.84 170 ASN A C 1
ATOM 838 O O . ASN A 1 121 ? 12.825 24.770 33.119 1.00 12.64 170 ASN A O 1
ATOM 843 N N . GLY A 1 122 ? 11.475 24.863 31.342 1.00 9.42 171 GLY A N 1
ATOM 844 C CA . GLY A 1 122 ? 12.503 25.374 30.466 1.00 10.84 171 GLY A CA 1
ATOM 845 C C . GLY A 1 122 ? 13.397 24.416 29.820 1.00 11.63 171 GLY A C 1
ATOM 846 O O . GLY A 1 122 ? 14.248 24.840 29.020 1.00 16.22 171 GLY A O 1
ATOM 847 N N . THR A 1 123 ? 13.300 23.125 30.092 1.00 9.59 172 THR A N 1
ATOM 848 C CA . THR A 1 123 ? 14.181 22.111 29.541 1.00 11.13 172 THR A CA 1
ATOM 849 C C . THR A 1 123 ? 13.407 21.177 28.618 1.00 9.23 172 THR A C 1
ATOM 850 O O . THR A 1 123 ? 12.384 20.635 28.980 1.00 9.22 172 THR A O 1
ATOM 854 N N . PRO A 1 124 ? 13.910 20.976 27.393 1.00 9.39 173 PRO A N 1
ATOM 855 C CA . PRO A 1 124 ? 13.209 20.046 26.474 1.00 9.59 173 PRO A CA 1
ATOM 856 C C . PRO A 1 124 ? 13.202 18.616 26.996 1.00 9.20 173 PRO A C 1
ATOM 857 O O . PRO A 1 124 ? 14.281 18.124 27.361 1.00 12.51 173 PRO A O 1
ATOM 861 N N . ILE A 1 125 ? 12.043 18.007 27.036 1.00 8.39 174 ILE A N 1
ATOM 862 C CA . ILE A 1 125 ? 11.852 16.610 27.452 1.00 9.22 174 ILE A CA 1
ATOM 863 C C . ILE A 1 125 ? 11.410 15.711 26.297 1.00 8.73 174 ILE A C 1
ATOM 864 O O . ILE A 1 125 ? 11.422 14.483 26.439 1.00 10.26 174 ILE A O 1
ATOM 869 N N . LEU A 1 126 ? 10.999 16.311 25.184 1.00 8.14 175 LEU A N 1
ATOM 870 C CA . LEU A 1 126 ? 10.545 15.605 24.024 1.00 8.32 175 LEU A CA 1
ATOM 871 C C . LEU A 1 126 ? 10.809 16.482 22.824 1.00 7.76 175 LEU A C 1
ATOM 872 O O . LEU A 1 126 ? 10.604 17.710 22.899 1.00 8.42 175 LEU A O 1
ATOM 877 N N . GLY A 1 127 ? 11.290 15.870 21.750 1.00 7.34 176 GLY A N 1
ATOM 878 C CA . GLY A 1 127 ? 11.454 16.553 20.491 1.00 7.53 176 GLY A CA 1
ATOM 879 C C . GLY A 1 127 ? 11.120 15.627 19.356 1.00 7.29 176 GLY A C 1
ATOM 880 O O . GLY A 1 127 ? 11.474 14.443 19.365 1.00 8.83 176 GLY A O 1
ATOM 881 N N . ILE A 1 128 ? 10.458 16.193 18.347 1.00 8.10 177 ILE A N 1
ATOM 882 C CA . ILE A 1 128 ? 10.179 15.483 17.113 1.00 8.21 177 ILE A CA 1
ATOM 883 C C . ILE A 1 128 ? 10.736 16.295 15.964 1.00 8.45 177 ILE A C 1
ATOM 884 O O . ILE A 1 128 ? 10.483 17.496 15.860 1.00 8.89 177 ILE A O 1
ATOM 889 N N . ILE A 1 129 ? 11.412 15.602 15.020 1.00 8.10 178 ILE A N 1
ATOM 890 C CA . ILE A 1 129 ? 11.700 16.092 13.684 1.00 8.08 178 ILE A CA 1
ATOM 891 C C . ILE A 1 129 ? 10.914 15.231 12.728 1.00 8.03 178 ILE A C 1
ATOM 892 O O . ILE A 1 129 ? 11.158 14.028 12.618 1.00 8.99 178 ILE A O 1
ATOM 897 N N . ASP A 1 130 ? 9.924 15.817 12.020 1.00 8.35 179 ASP A N 1
ATOM 898 C CA . ASP A 1 130 ? 9.066 15.094 11.106 1.00 9.32 179 ASP A CA 1
ATOM 899 C C . ASP A 1 130 ? 9.237 15.624 9.678 1.00 8.86 179 ASP A C 1
ATOM 900 O O . ASP A 1 130 ? 9.126 16.816 9.453 1.00 10.22 179 ASP A O 1
ATOM 905 N N . GLN A 1 131 ? 9.497 14.697 8.746 1.00 9.34 180 GLN A N 1
ATOM 906 C CA . GLN A 1 131 ? 9.551 15.040 7.335 1.00 9.00 180 GLN A CA 1
ATOM 907 C C . GLN A 1 131 ? 8.320 14.365 6.733 1.00 9.52 180 GLN A C 1
ATOM 908 O O . GLN A 1 131 ? 8.316 13.146 6.512 1.00 10.75 180 GLN A O 1
ATOM 914 N N . PRO A 1 132 ? 7.253 15.113 6.443 1.00 10.68 181 PRO A N 1
ATOM 915 C CA . PRO A 1 132 ? 5.966 14.491 6.102 1.00 12.50 181 PRO A CA 1
ATOM 916 C C . PRO A 1 132 ? 5.877 13.964 4.704 1.00 13.55 181 PRO A C 1
ATOM 917 O O . PRO A 1 132 ? 4.998 13.179 4.398 1.00 15.72 181 PRO A O 1
ATOM 921 N N . VAL A 1 133 ? 6.765 14.386 3.801 1.00 12.21 182 VAL A N 1
ATOM 922 C CA . VAL A 1 133 ? 6.737 13.895 2.431 1.00 13.50 182 VAL A CA 1
ATOM 923 C C . VAL A 1 133 ? 7.446 12.550 2.377 1.00 13.27 182 VAL A C 1
ATOM 924 O O . VAL A 1 133 ? 6.952 11.600 1.798 1.00 15.54 182 VAL A O 1
ATOM 928 N N A LEU A 1 134 ? 8.622 12.477 3.020 0.50 12.53 183 LEU A N 1
ATOM 929 N N B LEU A 1 134 ? 8.660 12.496 2.970 0.50 12.39 183 LEU A N 1
ATOM 930 C CA A LEU A 1 134 ? 9.401 11.246 3.102 0.50 12.15 183 LEU A CA 1
ATOM 931 C CA B LEU A 1 134 ? 9.438 11.251 3.109 0.50 12.68 183 LEU A CA 1
ATOM 932 C C A LEU A 1 134 ? 8.805 10.274 4.096 0.50 12.05 183 LEU A C 1
ATOM 933 C C B LEU A 1 134 ? 8.845 10.287 4.122 0.50 12.61 183 LEU A C 1
ATOM 934 O O A LEU A 1 134 ? 9.172 9.096 4.102 0.50 14.13 183 LEU A O 1
ATOM 935 O O B LEU A 1 134 ? 9.258 9.118 4.155 0.50 14.36 183 LEU A O 1
ATOM 944 N N . LYS A 1 135 ? 7.921 10.775 4.971 1.00 11.83 184 LYS A N 1
ATOM 945 C CA . LYS A 1 135 ? 7.330 9.989 6.044 1.00 12.79 184 LYS A CA 1
ATOM 946 C C . LYS A 1 135 ? 8.455 9.411 6.939 1.00 12.00 184 LYS A C 1
ATOM 947 O O . LYS A 1 135 ? 8.521 8.189 7.197 1.00 13.39 184 LYS A O 1
ATOM 953 N N . GLU A 1 136 ? 9.268 10.329 7.449 1.00 10.14 185 GLU A N 1
ATOM 954 C CA . GLU A 1 136 ? 10.346 10.014 8.370 1.00 9.90 185 GLU A CA 1
ATOM 955 C C . GLU A 1 136 ? 10.118 10.836 9.626 1.00 9.16 185 GLU A C 1
ATOM 956 O O . GLU A 1 136 ? 9.964 12.043 9.558 1.00 12.61 185 GLU A O 1
ATOM 962 N N . ARG A 1 137 ? 10.113 10.175 10.772 1.00 8.06 186 ARG A N 1
ATOM 963 C CA . ARG A 1 137 ? 9.873 10.861 12.043 1.00 8.11 186 ARG A CA 1
ATOM 964 C C . ARG A 1 137 ? 10.933 10.436 13.063 1.00 7.96 186 ARG A C 1
ATOM 965 O O . ARG A 1 137 ? 10.942 9.240 13.452 1.00 8.27 186 ARG A O 1
ATOM 973 N N . TRP A 1 138 ? 11.749 11.364 13.489 1.00 7.23 187 TRP A N 1
ATOM 974 C CA . TRP A 1 138 ? 12.679 11.143 14.597 1.00 7.38 187 TRP A CA 1
ATOM 975 C C . TRP A 1 138 ? 12.060 11.638 15.858 1.00 7.86 187 TRP A C 1
ATOM 976 O O . TRP A 1 138 ? 11.516 12.776 15.907 1.00 8.71 187 TRP A O 1
ATOM 987 N N . ILE A 1 139 ? 12.092 10.815 16.909 1.00 7.96 188 ILE A N 1
ATOM 988 C CA . ILE A 1 139 ? 11.522 11.175 18.203 1.00 8.38 188 ILE A CA 1
ATOM 989 C C . ILE A 1 139 ? 12.553 10.971 19.282 1.00 7.85 188 ILE A C 1
ATOM 990 O O . ILE A 1 139 ? 13.102 9.872 19.465 1.00 8.75 188 ILE A O 1
ATOM 995 N N . GLY A 1 140 ? 12.817 12.060 19.998 1.00 7.65 189 GLY A N 1
ATOM 996 C CA . GLY A 1 140 ? 13.642 12.069 21.163 1.00 8.24 189 GLY A CA 1
ATOM 997 C C . GLY A 1 140 ? 12.829 12.315 22.404 1.00 8.05 189 GLY A C 1
ATOM 998 O O . GLY A 1 140 ? 12.020 13.220 22.440 1.00 9.02 189 GLY A O 1
ATOM 999 N N . ILE A 1 141 ? 13.018 11.442 23.391 1.00 9.08 190 ILE A N 1
ATOM 1000 C CA . ILE A 1 141 ? 12.272 11.526 24.659 1.00 9.86 190 ILE A CA 1
ATOM 1001 C C . ILE A 1 141 ? 13.285 11.299 25.762 1.00 10.67 190 ILE A C 1
ATOM 1002 O O . ILE A 1 141 ? 14.081 10.353 25.724 1.00 11.68 190 ILE A O 1
ATOM 1007 N N . THR A 1 142 ? 13.303 12.194 26.746 1.00 11.46 191 THR A N 1
ATOM 1008 C CA . THR A 1 142 ? 14.227 12.007 27.846 1.00 14.00 191 THR A CA 1
ATOM 1009 C C . THR A 1 142 ? 13.961 10.684 28.547 1.00 14.72 191 THR A C 1
ATOM 1010 O O . THR A 1 142 ? 12.860 10.362 28.935 1.00 16.41 191 THR A O 1
ATOM 1014 N N . GLY A 1 143 ? 15.059 9.922 28.699 1.00 13.87 192 GLY A N 1
ATOM 1015 C CA . GLY A 1 143 ? 15.025 8.590 29.207 1.00 16.52 192 GLY A CA 1
ATOM 1016 C C . GLY A 1 143 ? 15.087 7.502 28.212 1.00 15.43 192 GLY A C 1
ATOM 1017 O O . GLY A 1 143 ? 15.460 6.422 28.598 1.00 17.66 192 GLY A O 1
ATOM 1018 N N . LYS A 1 144 ? 14.820 7.760 26.925 1.00 12.65 193 LYS A N 1
ATOM 1019 C CA . LYS A 1 144 ? 14.750 6.750 25.908 1.00 12.28 193 LYS A CA 1
ATOM 1020 C C . LYS A 1 144 ? 15.782 6.993 24.862 1.00 10.45 193 LYS A C 1
ATOM 1021 O O . LYS A 1 144 ? 16.174 8.155 24.614 1.00 9.91 193 LYS A O 1
ATOM 1027 N N . ARG A 1 145 ? 16.238 5.971 24.147 1.00 10.92 194 ARG A N 1
ATOM 1028 C CA . ARG A 1 145 ? 17.006 6.169 22.960 1.00 9.59 194 ARG A CA 1
ATOM 1029 C C . ARG A 1 145 ? 16.125 6.738 21.852 1.00 9.29 194 ARG A C 1
ATOM 1030 O O . ARG A 1 145 ? 14.960 6.376 21.704 1.00 9.65 194 ARG A O 1
ATOM 1038 N N . THR A 1 146 ? 16.707 7.649 21.070 1.00 8.58 195 THR A N 1
ATOM 1039 C CA . THR A 1 146 ? 15.987 8.246 19.930 1.00 8.14 195 THR A CA 1
ATOM 1040 C C . THR A 1 146 ? 15.626 7.158 18.912 1.00 8.03 195 THR A C 1
ATOM 1041 O O . THR A 1 146 ? 16.378 6.205 18.690 1.00 8.89 195 THR A O 1
ATOM 1045 N N . THR A 1 147 ? 14.441 7.371 18.280 1.00 8.38 196 THR A N 1
ATOM 1046 C CA . THR A 1 147 ? 13.972 6.435 17.240 1.00 9.64 196 THR A CA 1
ATOM 1047 C C . THR A 1 147 ? 13.664 7.201 15.958 1.00 9.17 196 THR A C 1
ATOM 1048 O O . THR A 1 147 ? 13.324 8.381 15.966 1.00 10.24 196 THR A O 1
ATOM 1052 N N . LEU A 1 148 ? 13.806 6.487 14.842 1.00 8.92 197 LEU A N 1
ATOM 1053 C CA . LEU A 1 148 ? 13.332 6.891 13.543 1.00 8.40 197 LEU A CA 1
ATOM 1054 C C . LEU A 1 148 ? 12.340 5.898 13.103 1.00 9.71 197 LEU A C 1
ATOM 1055 O O . LEU A 1 148 ? 12.619 4.693 12.998 1.00 10.13 197 LEU A O 1
ATOM 1060 N N . ASN A 1 149 ? 11.104 6.315 12.887 1.00 10.20 198 ASN A N 1
ATOM 1061 C CA . ASN A 1 149 ? 10.005 5.432 12.512 1.00 11.49 198 ASN A CA 1
ATOM 1062 C C . ASN A 1 149 ? 9.959 4.230 13.380 1.00 12.83 198 ASN A C 1
ATOM 1063 O O . ASN A 1 149 ? 9.747 3.106 12.953 1.00 16.90 198 ASN A O 1
ATOM 1068 N N . GLY A 1 150 ? 10.149 4.474 14.696 1.00 13.73 199 GLY A N 1
ATOM 1069 C CA . GLY A 1 150 ? 10.003 3.394 15.679 1.00 17.10 199 GLY A CA 1
ATOM 1070 C C . GLY A 1 150 ? 11.244 2.584 15.972 1.00 14.57 199 GLY A C 1
ATOM 1071 O O . GLY A 1 150 ? 11.173 1.772 16.890 1.00 20.33 199 GLY A O 1
ATOM 1072 N N . GLN A 1 151 ? 12.317 2.738 15.199 1.00 13.03 200 GLN A N 1
ATOM 1073 C CA . GLN A 1 151 ? 13.548 1.974 15.362 1.00 12.79 200 GLN A CA 1
ATOM 1074 C C . GLN A 1 151 ? 14.655 2.803 15.977 1.00 10.83 200 GLN A C 1
ATOM 1075 O O . GLN A 1 151 ? 14.850 3.953 15.583 1.00 10.33 200 GLN A O 1
ATOM 1081 N N . GLU A 1 152 ? 15.387 2.274 16.970 1.00 11.53 201 GLU A N 1
ATOM 1082 C CA . GLU A 1 152 ? 16.454 3.063 17.597 1.00 11.22 201 GLU A CA 1
ATOM 1083 C C . GLU A 1 152 ? 17.539 3.406 16.635 1.00 10.63 201 GLU A C 1
ATOM 1084 O O . GLU A 1 152 ? 17.911 2.619 15.764 1.00 13.29 201 GLU A O 1
ATOM 1090 N N . VAL A 1 153 ? 18.081 4.604 16.845 1.00 10.25 202 VAL A N 1
ATOM 1091 C CA . VAL A 1 153 ? 19.193 5.111 16.044 1.00 10.63 202 VAL A CA 1
ATOM 1092 C C . VAL A 1 153 ? 20.349 5.528 16.956 1.00 10.00 202 VAL A C 1
ATOM 1093 O O . VAL A 1 153 ? 20.179 5.708 18.165 1.00 11.78 202 VAL A O 1
ATOM 1097 N N . SER A 1 154 ? 21.519 5.698 16.338 1.00 10.10 203 SER A N 1
ATOM 1098 C CA . SER A 1 154 ? 22.708 6.151 17.054 1.00 10.84 203 SER A CA 1
ATOM 1099 C C . SER A 1 154 ? 23.584 6.973 16.182 1.00 9.76 203 SER A C 1
ATOM 1100 O O . SER A 1 154 ? 23.728 6.695 14.989 1.00 11.00 203 SER A O 1
ATOM 1103 N N . THR A 1 155 ? 24.276 7.924 16.808 1.00 9.12 204 THR A N 1
ATOM 1104 C CA . THR A 1 155 ? 25.358 8.630 16.155 1.00 9.39 204 THR A CA 1
ATOM 1105 C C . THR A 1 155 ? 26.526 7.719 15.897 1.00 10.51 204 THR A C 1
ATOM 1106 O O . THR A 1 155 ? 26.608 6.614 16.473 1.00 12.34 204 THR A O 1
ATOM 1110 N N . ARG A 1 156 ? 27.444 8.105 15.057 1.00 10.54 205 ARG A N 1
ATOM 1111 C CA . ARG A 1 156 ? 28.665 7.373 14.800 1.00 12.22 205 ARG A CA 1
ATOM 1112 C C . ARG A 1 156 ? 29.878 8.060 15.389 1.00 11.82 205 ARG A C 1
ATOM 1113 O O . ARG A 1 156 ? 29.896 9.235 15.627 1.00 11.50 205 ARG A O 1
ATOM 1121 N N . THR A 1 157 ? 30.930 7.287 15.580 1.00 13.26 206 THR A N 1
ATOM 1122 C CA . THR A 1 157 ? 32.214 7.812 16.012 1.00 14.70 206 THR A CA 1
ATOM 1123 C C . THR A 1 157 ? 32.913 8.496 14.828 1.00 13.74 206 THR A C 1
ATOM 1124 O O . THR A 1 157 ? 32.637 8.230 13.673 1.00 15.10 206 THR A O 1
ATOM 1128 N N . CYS A 1 158 ? 33.821 9.400 15.141 1.00 15.11 207 CYS A N 1
ATOM 1129 C CA . CYS A 1 158 ? 34.619 10.049 14.113 1.00 16.48 207 CYS A CA 1
ATOM 1130 C C . CYS A 1 158 ? 35.975 10.322 14.704 1.00 20.47 207 CYS A C 1
ATOM 1131 O O . CYS A 1 158 ? 36.038 10.907 15.746 1.00 29.05 207 CYS A O 1
ATOM 1134 N N . ALA A 1 159 ? 37.035 9.942 13.951 1.00 23.36 208 ALA A N 1
ATOM 1135 C CA . ALA A 1 159 ? 38.391 9.900 14.477 1.00 26.06 208 ALA A CA 1
ATOM 1136 C C . ALA A 1 159 ? 39.000 11.289 14.720 1.00 29.90 208 ALA A C 1
ATOM 1137 O O . ALA A 1 159 ? 39.913 11.368 15.507 1.00 28.72 208 ALA A O 1
ATOM 1139 N N . ASP A 1 160 ? 38.604 12.345 13.999 1.00 21.59 209 ASP A N 1
ATOM 1140 C CA . ASP A 1 160 ? 39.289 13.658 13.977 1.00 17.88 209 ASP A CA 1
ATOM 1141 C C . ASP A 1 160 ? 38.434 14.538 13.115 1.00 14.73 209 ASP A C 1
ATOM 1142 O O . ASP A 1 160 ? 37.763 14.115 12.164 1.00 14.51 209 ASP A O 1
ATOM 1147 N N . LEU A 1 161 ? 38.520 15.830 13.388 1.00 17.61 210 LEU A N 1
ATOM 1148 C CA . LEU A 1 161 ? 37.778 16.781 12.603 1.00 16.51 210 LEU A CA 1
ATOM 1149 C C . LEU A 1 161 ? 38.033 16.641 11.068 1.00 15.84 210 LEU A C 1
ATOM 1150 O O . LEU A 1 161 ? 37.128 16.816 10.232 1.00 17.11 210 LEU A O 1
ATOM 1155 N N . SER A 1 162 ? 39.258 16.260 10.684 1.00 16.85 211 SER A N 1
ATOM 1156 C CA . SER A 1 162 ? 39.614 16.101 9.298 1.00 20.60 211 SER A CA 1
ATOM 1157 C C . SER A 1 162 ? 38.886 15.013 8.603 1.00 18.85 211 SER A C 1
ATOM 1158 O O . SER A 1 162 ? 38.900 14.963 7.338 1.00 22.78 211 SER A O 1
ATOM 1161 N N . GLN A 1 163 ? 38.247 14.109 9.368 1.00 15.42 212 GLN A N 1
ATOM 1162 C CA . GLN A 1 163 ? 37.449 12.995 8.803 1.00 16.75 212 GLN A CA 1
ATOM 1163 C C . GLN A 1 163 ? 35.937 13.286 8.810 1.00 13.92 212 GLN A C 1
ATOM 1164 O O . GLN A 1 163 ? 35.172 12.441 8.378 1.00 17.89 212 GLN A O 1
ATOM 1170 N N . ALA A 1 164 ? 35.553 14.448 9.324 1.00 12.34 213 ALA A N 1
ATOM 1171 C CA . ALA A 1 164 ? 34.134 14.719 9.580 1.00 11.37 213 ALA A CA 1
ATOM 1172 C C . ALA A 1 164 ? 33.445 15.234 8.322 1.00 11.00 213 ALA A C 1
ATOM 1173 O O . ALA A 1 164 ? 33.918 16.153 7.646 1.00 11.85 213 ALA A O 1
ATOM 1175 N N . TYR A 1 165 ? 32.241 14.714 8.094 1.00 9.68 214 TYR A N 1
ATOM 1176 C CA . TYR A 1 165 ? 31.279 15.291 7.147 1.00 9.32 214 TYR A CA 1
ATOM 1177 C C . TYR A 1 165 ? 30.456 16.335 7.877 1.00 8.49 214 TYR A C 1
ATOM 1178 O O . TYR A 1 165 ? 29.805 16.009 8.871 1.00 9.58 214 TYR A O 1
ATOM 1187 N N . LEU A 1 166 ? 30.497 17.555 7.381 1.00 8.31 215 LEU A N 1
ATOM 1188 C CA . LEU A 1 166 ? 29.830 18.734 7.959 1.00 7.69 215 LEU A CA 1
ATOM 1189 C C . LEU A 1 166 ? 28.684 19.165 7.077 1.00 7.70 215 LEU A C 1
ATOM 1190 O O . LEU A 1 166 ? 28.858 19.273 5.859 1.00 8.67 215 LEU A O 1
ATOM 1195 N N . TYR A 1 167 ? 27.546 19.498 7.709 1.00 7.09 216 TYR A N 1
ATOM 1196 C CA . TYR A 1 167 ? 26.489 20.218 7.046 1.00 6.61 216 TYR A CA 1
ATOM 1197 C C . TYR A 1 167 ? 26.234 21.578 7.681 1.00 6.63 216 TYR A C 1
ATOM 1198 O O . TYR A 1 167 ? 26.382 21.774 8.892 1.00 7.65 216 TYR A O 1
ATOM 1207 N N . THR A 1 168 ? 25.765 22.510 6.835 1.00 7.10 217 THR A N 1
ATOM 1208 C CA . THR A 1 168 ? 25.140 23.746 7.268 1.00 7.25 217 THR A CA 1
ATOM 1209 C C . THR A 1 168 ? 24.121 24.129 6.194 1.00 7.58 217 THR A C 1
ATOM 1210 O O . THR A 1 168 ? 24.239 23.730 5.055 1.00 9.02 217 THR A O 1
ATOM 1214 N N . THR A 1 169 ? 23.109 24.936 6.554 1.00 8.20 218 THR A N 1
ATOM 1215 C CA . THR A 1 169 ? 22.085 25.260 5.572 1.00 8.56 218 THR A CA 1
ATOM 1216 C C . THR A 1 169 ? 22.627 26.002 4.366 1.00 9.19 218 THR A C 1
ATOM 1217 O O . THR A 1 169 ? 22.331 25.640 3.202 1.00 10.13 218 THR A O 1
ATOM 1221 N N . SER A 1 170 ? 23.365 27.098 4.614 1.00 9.30 219 SER A N 1
ATOM 1222 C CA . SER A 1 170 ? 23.816 27.979 3.533 1.00 9.76 219 SER A CA 1
ATOM 1223 C C . SER A 1 170 ? 25.069 28.702 3.932 1.00 10.01 219 SER A C 1
ATOM 1224 O O . SER A 1 170 ? 25.196 29.150 5.061 1.00 11.12 219 SER A O 1
ATOM 1227 N N . PRO A 1 171 ? 25.953 28.931 2.949 1.00 10.34 220 PRO A N 1
ATOM 1228 C CA . PRO A 1 171 ? 27.105 29.714 3.256 1.00 12.11 220 PRO A CA 1
ATOM 1229 C C . PRO A 1 171 ? 26.788 31.147 3.602 1.00 12.60 220 PRO A C 1
ATOM 1230 O O . PRO A 1 171 ? 27.680 31.864 4.157 1.00 17.33 220 PRO A O 1
ATOM 1234 N N . HIS A 1 172 ? 25.578 31.647 3.211 1.00 11.19 221 HIS A N 1
ATOM 1235 C CA . HIS A 1 172 ? 25.209 33.035 3.355 1.00 12.35 221 HIS A CA 1
ATOM 1236 C C . HIS A 1 172 ? 24.549 33.352 4.677 1.00 13.12 221 HIS A C 1
ATOM 1237 O O . HIS A 1 172 ? 24.252 34.512 4.920 1.00 17.48 221 HIS A O 1
ATOM 1244 N N . LEU A 1 173 ? 24.356 32.384 5.519 1.00 12.55 222 LEU A N 1
ATOM 1245 C CA . LEU A 1 173 ? 23.657 32.551 6.789 1.00 12.55 222 LEU A CA 1
ATOM 1246 C C . LEU A 1 173 ? 24.646 32.693 7.942 1.00 12.29 222 LEU A C 1
ATOM 1247 O O . LEU A 1 173 ? 24.389 32.249 9.071 1.00 18.90 222 LEU A O 1
ATOM 1252 N N . PHE A 1 174 ? 25.780 33.300 7.655 1.00 11.24 223 PHE A N 1
ATOM 1253 C CA . PHE A 1 174 ? 26.769 33.594 8.665 1.00 11.70 223 PHE A CA 1
ATOM 1254 C C . PHE A 1 174 ? 27.048 35.053 8.398 1.00 14.03 223 PHE A C 1
ATOM 1255 O O . PHE A 1 174 ? 27.261 35.446 7.263 1.00 21.80 223 PHE A O 1
ATOM 1263 N N . SER A 1 175 ? 27.024 35.842 9.451 1.00 12.96 224 SER A N 1
ATOM 1264 C CA . SER A 1 175 ? 27.256 37.279 9.339 1.00 17.24 224 SER A CA 1
ATOM 1265 C C . SER A 1 175 ? 28.297 37.714 10.350 1.00 18.17 224 SER A C 1
ATOM 1266 O O . SER A 1 175 ? 28.389 37.175 11.437 1.00 18.44 224 SER A O 1
ATOM 1269 N N . GLY A 1 176 ? 29.077 38.713 9.993 1.00 15.35 225 GLY A N 1
ATOM 1270 C CA . GLY A 1 176 ? 30.063 39.231 10.908 1.00 15.39 225 GLY A CA 1
ATOM 1271 C C . GLY A 1 176 ? 31.085 38.243 11.393 1.00 13.03 225 GLY A C 1
ATOM 1272 O O . GLY A 1 176 ? 31.602 37.437 10.636 1.00 15.11 225 GLY A O 1
ATOM 1273 N N . ASP A 1 177 ? 31.363 38.306 12.678 1.00 11.74 226 ASP A N 1
ATOM 1274 C CA . ASP A 1 177 ? 32.385 37.490 13.240 1.00 11.98 226 ASP A CA 1
ATOM 1275 C C . ASP A 1 177 ? 32.053 35.975 13.116 1.00 11.59 226 ASP A C 1
ATOM 1276 O O . ASP A 1 177 ? 32.945 35.148 13.117 1.00 12.09 226 ASP A O 1
ATOM 1281 N N . ALA A 1 178 ? 30.767 35.659 13.059 1.00 11.80 227 ALA A N 1
ATOM 1282 C CA . ALA A 1 178 ? 30.340 34.246 12.923 1.00 12.36 227 ALA A CA 1
ATOM 1283 C C . ALA A 1 178 ? 30.850 33.646 11.609 1.00 12.52 227 ALA A C 1
ATOM 1284 O O . ALA A 1 178 ? 31.098 32.442 11.542 1.00 13.76 227 ALA A O 1
ATOM 1286 N N . GLU A 1 179 ? 30.981 34.440 10.539 1.00 12.96 228 GLU A N 1
ATOM 1287 C CA . GLU A 1 179 ? 31.457 33.910 9.287 1.00 13.39 228 GLU A CA 1
ATOM 1288 C C . GLU A 1 179 ? 32.919 33.493 9.426 1.00 12.07 228 GLU A C 1
ATOM 1289 O O . GLU A 1 179 ? 33.280 32.417 8.995 1.00 13.17 228 GLU A O 1
ATOM 1295 N N . GLU A 1 180 ? 33.733 34.309 10.058 1.00 13.58 229 GLU A N 1
ATOM 1296 C CA . GLU A 1 180 ? 35.117 33.965 10.311 1.00 13.84 229 GLU A CA 1
ATOM 1297 C C . GLU A 1 180 ? 35.250 32.684 11.091 1.00 11.85 229 GLU A C 1
ATOM 1298 O O . GLU A 1 180 ? 36.104 31.836 10.818 1.00 12.36 229 GLU A O 1
ATOM 1304 N N . ALA A 1 181 ? 34.443 32.577 12.134 1.00 11.36 230 ALA A N 1
ATOM 1305 C CA . ALA A 1 181 ? 34.460 31.402 12.969 1.00 12.07 230 ALA A CA 1
ATOM 1306 C C . ALA A 1 181 ? 34.074 30.138 12.192 1.00 10.92 230 ALA A C 1
ATOM 1307 O O . ALA A 1 181 ? 34.720 29.104 12.268 1.00 11.70 230 ALA A O 1
ATOM 1309 N N . PHE A 1 182 ? 32.978 30.234 11.414 1.00 10.65 231 PHE A N 1
ATOM 1310 C CA . PHE A 1 182 ? 32.579 29.093 10.587 1.00 10.51 231 PHE A CA 1
ATOM 1311 C C . PHE A 1 182 ? 33.685 28.697 9.652 1.00 10.27 231 PHE A C 1
ATOM 1312 O O . PHE A 1 182 ? 33.926 27.503 9.472 1.00 11.06 231 PHE A O 1
ATOM 1320 N N . ILE A 1 183 ? 34.294 29.656 8.989 1.00 10.79 232 ILE A N 1
ATOM 1321 C CA . ILE A 1 183 ? 35.318 29.323 8.038 1.00 11.50 232 ILE A CA 1
ATOM 1322 C C . ILE A 1 183 ? 36.484 28.564 8.657 1.00 10.96 232 ILE A C 1
ATOM 1323 O O . ILE A 1 183 ? 37.025 27.630 8.075 1.00 12.24 232 ILE A O 1
ATOM 1328 N N . ARG A 1 184 ? 36.851 28.880 9.893 1.00 11.17 233 ARG A N 1
ATOM 1329 C CA . ARG A 1 184 ? 37.937 28.164 10.578 1.00 11.57 233 ARG A CA 1
ATOM 1330 C C . ARG A 1 184 ? 37.569 26.686 10.711 1.00 12.39 233 ARG A C 1
ATOM 1331 O O . ARG A 1 184 ? 38.425 25.833 10.531 1.00 13.60 233 ARG A O 1
ATOM 1339 N N A VAL A 1 185 ? 36.322 26.342 11.069 0.50 11.09 234 VAL A N 1
ATOM 1340 N N B VAL A 1 185 ? 36.321 26.346 11.079 0.50 11.24 234 VAL A N 1
ATOM 1341 C CA A VAL A 1 185 ? 35.915 24.957 11.178 0.50 11.72 234 VAL A CA 1
ATOM 1342 C CA B VAL A 1 185 ? 35.943 24.950 11.182 0.50 12.00 234 VAL A CA 1
ATOM 1343 C C A VAL A 1 185 ? 35.793 24.331 9.768 0.50 11.26 234 VAL A C 1
ATOM 1344 C C B VAL A 1 185 ? 35.768 24.331 9.777 0.50 11.44 234 VAL A C 1
ATOM 1345 O O A VAL A 1 185 ? 36.222 23.192 9.520 0.50 12.29 234 VAL A O 1
ATOM 1346 O O B VAL A 1 185 ? 36.188 23.207 9.527 0.50 12.43 234 VAL A O 1
ATOM 1353 N N . ARG A 1 186 ? 35.117 25.065 8.877 1.00 10.61 235 ARG A N 1
ATOM 1354 C CA . ARG A 1 186 ? 34.820 24.593 7.550 1.00 11.20 235 ARG A CA 1
ATOM 1355 C C . ARG A 1 186 ? 36.075 24.076 6.847 1.00 12.72 235 ARG A C 1
ATOM 1356 O O . ARG A 1 186 ? 36.077 23.042 6.162 1.00 14.63 235 ARG A O 1
ATOM 1364 N N . ASP A 1 187 ? 37.160 24.831 6.997 1.00 12.46 236 ASP A N 1
ATOM 1365 C CA . ASP A 1 187 ? 38.413 24.521 6.315 1.00 14.15 236 ASP A CA 1
ATOM 1366 C C . ASP A 1 187 ? 39.120 23.274 6.850 1.00 16.43 236 ASP A C 1
ATOM 1367 O O . ASP A 1 187 ? 40.062 22.798 6.218 1.00 19.82 236 ASP A O 1
ATOM 1372 N N . LYS A 1 188 ? 38.731 22.818 8.037 1.00 14.27 237 LYS A N 1
ATOM 1373 C CA . LYS A 1 188 ? 39.297 21.685 8.684 1.00 16.43 237 LYS A CA 1
ATOM 1374 C C . LYS A 1 188 ? 38.607 20.364 8.534 1.00 15.04 237 LYS A C 1
ATOM 1375 O O . LYS A 1 188 ? 39.184 19.291 8.752 1.00 20.81 237 LYS A O 1
ATOM 1381 N N . VAL A 1 189 ? 37.358 20.362 8.083 1.00 12.92 238 VAL A N 1
ATOM 1382 C CA . VAL A 1 189 ? 36.578 19.126 7.986 1.00 12.50 238 VAL A CA 1
ATOM 1383 C C . VAL A 1 189 ? 36.903 18.386 6.719 1.00 13.46 238 VAL A C 1
ATOM 1384 O O . VAL A 1 189 ? 37.566 18.918 5.802 1.00 15.46 238 VAL A O 1
ATOM 1388 N N . LYS A 1 190 ? 36.409 17.147 6.616 1.00 12.47 239 LYS A N 1
ATOM 1389 C CA . LYS A 1 190 ? 36.607 16.409 5.361 1.00 14.48 239 LYS A CA 1
ATOM 1390 C C . LYS A 1 190 ? 35.986 17.147 4.178 1.00 12.10 239 LYS A C 1
ATOM 1391 O O . LYS A 1 190 ? 36.582 17.315 3.115 1.00 14.84 239 LYS A O 1
ATOM 1397 N N . ILE A 1 191 ? 34.720 17.482 4.353 1.00 12.71 240 ILE A N 1
ATOM 1398 C CA . ILE A 1 191 ? 33.981 18.215 3.299 1.00 13.47 240 ILE A CA 1
ATOM 1399 C C . ILE A 1 191 ? 32.830 18.962 3.906 1.00 10.80 240 ILE A C 1
ATOM 1400 O O . ILE A 1 191 ? 32.134 18.394 4.780 1.00 11.90 240 ILE A O 1
ATOM 1405 N N . PRO A 1 192 ? 32.606 20.196 3.492 1.00 10.82 241 PRO A N 1
ATOM 1406 C CA . PRO A 1 192 ? 31.437 20.972 3.889 1.00 10.73 241 PRO A CA 1
ATOM 1407 C C . PRO A 1 192 ? 30.338 20.808 2.880 1.00 10.33 241 PRO A C 1
ATOM 1408 O O . PRO A 1 192 ? 30.551 21.051 1.687 1.00 11.98 241 PRO A O 1
ATOM 1412 N N . LEU A 1 193 ? 29.147 20.419 3.344 1.00 9.10 242 LEU A N 1
ATOM 1413 C CA . LEU A 1 193 ? 27.948 20.201 2.516 1.00 8.60 242 LEU A CA 1
ATOM 1414 C C . LEU A 1 193 ? 26.889 21.110 2.969 1.00 8.56 242 LEU A C 1
ATOM 1415 O O . LEU A 1 193 ? 26.840 21.540 4.110 1.00 9.41 242 LEU A O 1
ATOM 1420 N N . TYR A 1 194 ? 26.015 21.396 2.034 1.00 9.60 243 TYR A N 1
ATOM 1421 C CA . TYR A 1 194 ? 25.023 22.419 2.276 1.00 9.76 243 TYR A CA 1
ATOM 1422 C C . TYR A 1 194 ? 23.527 22.028 1.993 1.00 10.30 243 TYR A C 1
ATOM 1423 O O . TYR A 1 194 ? 23.300 21.055 1.278 1.00 13.32 243 TYR A O 1
ATOM 1432 N N A GLY A 1 195 ? 22.587 22.745 2.624 0.60 10.89 244 GLY A N 1
ATOM 1433 N N B GLY A 1 195 ? 22.546 22.722 2.539 0.40 10.93 244 GLY A N 1
ATOM 1434 C CA A GLY A 1 195 ? 21.227 22.960 2.130 0.60 11.37 244 GLY A CA 1
ATOM 1435 C CA B GLY A 1 195 ? 21.180 22.473 2.151 0.40 13.21 244 GLY A CA 1
ATOM 1436 C C A GLY A 1 195 ? 19.923 22.427 2.736 0.60 10.27 244 GLY A C 1
ATOM 1437 C C B GLY A 1 195 ? 20.769 21.365 3.098 0.40 12.76 244 GLY A C 1
ATOM 1438 O O A GLY A 1 195 ? 18.866 22.685 2.166 0.60 14.04 244 GLY A O 1
ATOM 1439 O O B GLY A 1 195 ? 21.190 20.218 2.947 0.40 15.62 244 GLY A O 1
ATOM 1440 N N A CYS A 1 196 ? 19.947 21.663 3.830 0.60 12.17 245 CYS A N 1
ATOM 1441 N N B CYS A 1 196 ? 19.947 21.691 4.087 0.40 12.72 245 CYS A N 1
ATOM 1442 C CA A CYS A 1 196 ? 18.677 21.099 4.350 0.60 15.75 245 CYS A CA 1
ATOM 1443 C CA B CYS A 1 196 ? 19.508 20.679 5.044 0.40 13.76 245 CYS A CA 1
ATOM 1444 C C A CYS A 1 196 ? 18.124 21.342 5.777 0.60 14.24 245 CYS A C 1
ATOM 1445 C C B CYS A 1 196 ? 18.369 21.189 5.913 0.40 12.48 245 CYS A C 1
ATOM 1446 O O A CYS A 1 196 ? 17.396 20.495 6.291 0.60 14.88 245 CYS A O 1
ATOM 1447 O O B CYS A 1 196 ? 17.476 20.432 6.285 0.40 13.65 245 CYS A O 1
ATOM 1452 N N . ASP A 1 197 ? 18.580 22.370 6.474 1.00 11.55 246 ASP A N 1
ATOM 1453 C CA . ASP A 1 197 ? 17.902 22.813 7.705 1.00 11.84 246 ASP A CA 1
ATOM 1454 C C . ASP A 1 197 ? 17.943 21.716 8.794 1.00 10.67 246 ASP A C 1
ATOM 1455 O O . ASP A 1 197 ? 18.987 21.107 9.017 1.00 11.51 246 ASP A O 1
ATOM 1460 N N . CYS A 1 198 ? 16.820 21.450 9.451 1.00 10.84 247 CYS A N 1
ATOM 1461 C CA . CYS A 1 198 ? 16.761 20.4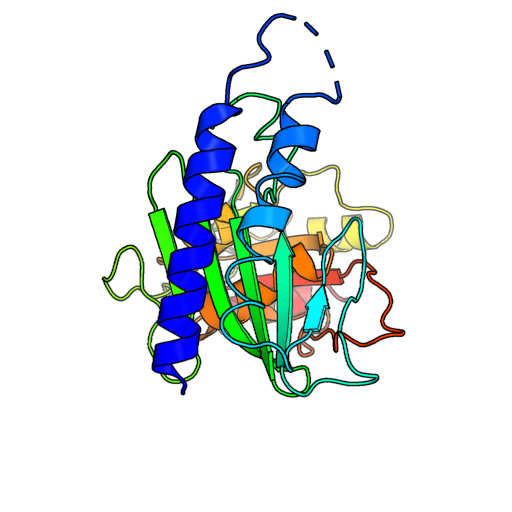50 10.480 1.00 10.44 247 CYS A CA 1
ATOM 1462 C C . CYS A 1 198 ? 17.146 19.051 9.996 1.00 8.99 247 CYS A C 1
ATOM 1463 O O . CYS A 1 198 ? 17.493 18.229 10.824 1.00 9.37 247 CYS A O 1
ATOM 1466 N N . TYR A 1 199 ? 16.968 18.758 8.718 1.00 8.62 248 TYR A N 1
ATOM 1467 C CA . TYR A 1 199 ? 17.194 17.409 8.246 1.00 8.63 248 TYR A CA 1
ATOM 1468 C C . TYR A 1 199 ? 18.611 16.960 8.506 1.00 8.10 248 TYR A C 1
ATOM 1469 O O . TYR A 1 199 ? 18.869 15.773 8.737 1.00 9.02 248 TYR A O 1
ATOM 1478 N N . ALA A 1 200 ? 19.598 17.874 8.453 1.00 8.52 249 ALA A N 1
ATOM 1479 C CA . ALA A 1 200 ? 20.968 17.487 8.704 1.00 8.83 249 ALA A CA 1
ATOM 1480 C C . ALA A 1 200 ? 21.152 16.964 10.126 1.00 7.73 249 ALA A C 1
ATOM 1481 O O . ALA A 1 200 ? 21.975 16.092 10.355 1.00 8.84 249 ALA A O 1
ATOM 1483 N N . TYR A 1 201 ? 20.450 17.550 11.088 1.00 7.95 250 TYR A N 1
ATOM 1484 C CA . TYR A 1 201 ? 20.550 17.093 12.447 1.00 7.68 250 TYR A CA 1
ATOM 1485 C C . TYR A 1 201 ? 19.949 15.720 12.639 1.00 8.21 250 TYR A C 1
ATOM 1486 O O . TYR A 1 201 ? 20.407 14.913 13.449 1.00 8.71 250 TYR A O 1
ATOM 1495 N N . ALA A 1 202 ? 18.865 15.447 11.890 1.00 7.70 251 ALA A N 1
ATOM 1496 C CA . ALA A 1 202 ? 18.296 14.107 11.849 1.00 8.07 251 ALA A CA 1
ATOM 1497 C C . ALA A 1 202 ? 19.301 13.093 11.303 1.00 8.43 251 ALA A C 1
ATOM 1498 O O . ALA A 1 202 ? 19.466 12.013 11.857 1.00 9.09 251 ALA A O 1
ATOM 1500 N N . LEU A 1 203 ? 19.964 13.438 10.180 1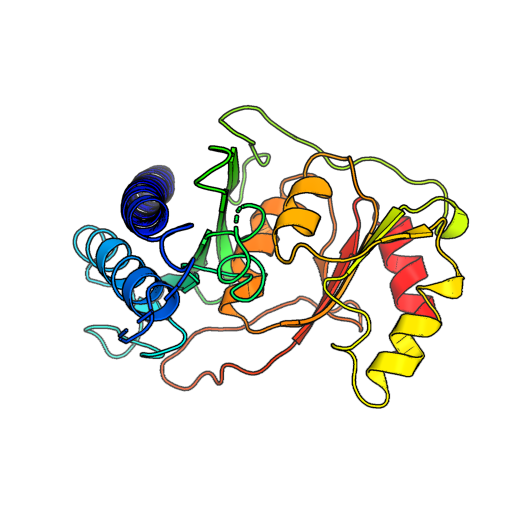.00 7.51 252 LEU A N 1
ATOM 1501 C CA . LEU A 1 203 ? 21.005 12.567 9.652 1.00 8.26 252 LEU A CA 1
ATOM 1502 C C . LEU A 1 203 ? 22.138 12.335 10.614 1.00 7.87 252 LEU A C 1
ATOM 1503 O O . LEU A 1 203 ? 22.652 11.226 10.717 1.00 8.83 252 LEU A O 1
ATOM 1508 N N . LEU A 1 204 ? 22.524 13.385 11.360 1.00 7.73 253 LEU A N 1
ATOM 1509 C CA . LEU A 1 204 ? 23.556 13.234 12.377 1.00 7.55 253 LEU A CA 1
ATOM 1510 C C . LEU A 1 204 ? 23.104 12.244 13.445 1.00 8.14 253 LEU A C 1
ATOM 1511 O O . LEU A 1 204 ? 23.889 11.367 13.863 1.00 8.77 253 LEU A O 1
ATOM 1516 N N A SER A 1 205 ? 21.851 12.345 13.865 0.50 7.87 254 SER A N 1
ATOM 1517 N N B SER A 1 205 ? 21.864 12.355 13.879 0.50 8.28 254 SER A N 1
ATOM 1518 C CA A SER A 1 205 ? 21.290 11.475 14.898 0.50 7.60 254 SER A CA 1
ATOM 1519 C CA B SER A 1 205 ? 21.336 11.480 14.919 0.50 8.76 254 SER A CA 1
ATOM 1520 C C A SER A 1 205 ? 21.241 10.018 14.457 0.50 9.29 254 SER A C 1
ATOM 1521 C C B SER A 1 205 ? 21.302 10.019 14.463 0.50 9.61 254 SER A C 1
ATOM 1522 O O A SER A 1 205 ? 21.292 9.111 15.279 0.50 12.18 254 SER A O 1
ATOM 1523 O O B SER A 1 205 ? 21.471 9.116 15.287 0.50 11.93 254 SER A O 1
ATOM 1528 N N . SER A 1 206 ? 21.140 9.792 13.147 1.00 8.80 255 SER A N 1
ATOM 1529 C CA . SER A 1 206 ? 21.110 8.458 12.581 1.00 9.11 255 SER A CA 1
ATOM 1530 C C . SER A 1 206 ? 22.513 7.953 12.191 1.00 8.60 255 SER A C 1
ATOM 1531 O O . SER A 1 206 ? 22.625 6.812 11.755 1.00 10.27 255 SER A O 1
ATOM 1534 N N . GLY A 1 207 ? 23.570 8.741 12.355 1.00 9.11 256 GLY A N 1
ATOM 1535 C CA . GLY A 1 207 ? 24.921 8.325 12.148 1.00 10.18 256 GLY A CA 1
ATOM 1536 C C . GLY A 1 207 ? 25.446 8.458 10.758 1.00 9.95 256 GLY A C 1
ATOM 1537 O O . GLY A 1 207 ? 26.437 7.796 10.421 1.00 12.11 256 GLY A O 1
ATOM 1538 N N . PHE A 1 208 ? 24.865 9.357 9.961 1.00 8.91 257 PHE A N 1
ATOM 1539 C CA . PHE A 1 208 ? 25.319 9.602 8.585 1.00 9.26 257 PHE A CA 1
ATOM 1540 C C . PHE A 1 208 ? 26.057 10.925 8.369 1.00 9.27 257 PHE A C 1
ATOM 1541 O O . PHE A 1 208 ? 26.588 11.163 7.304 1.00 10.09 257 PHE A O 1
ATOM 1549 N N . VAL A 1 209 ? 26.063 11.766 9.399 1.00 8.49 258 VAL A N 1
ATOM 1550 C CA . VAL A 1 209 ? 26.689 13.080 9.380 1.00 8.20 258 VAL A CA 1
ATOM 1551 C C . VAL A 1 209 ? 27.421 13.229 10.702 1.00 8.47 258 VAL A C 1
ATOM 1552 O O . VAL A 1 209 ? 26.940 12.774 11.730 1.00 9.33 258 VAL A O 1
ATOM 1556 N N . ASP A 1 210 ? 28.622 13.864 10.654 1.00 8.28 259 ASP A N 1
ATOM 1557 C CA . ASP A 1 210 ? 29.401 13.990 11.895 1.00 8.16 259 ASP A CA 1
ATOM 1558 C C . ASP A 1 210 ? 29.258 15.326 12.612 1.00 7.50 259 ASP A C 1
ATOM 1559 O O . ASP A 1 210 ? 29.456 15.392 13.818 1.00 8.79 259 ASP A O 1
ATOM 1564 N N . LEU A 1 211 ? 28.977 16.414 11.874 1.00 7.67 260 LEU A N 1
ATOM 1565 C CA . LEU A 1 211 ? 28.967 17.768 12.432 1.00 7.30 260 LEU A CA 1
ATOM 1566 C C . LEU A 1 211 ? 27.966 18.609 11.728 1.00 7.26 260 LEU A C 1
ATOM 1567 O O . LEU A 1 211 ? 27.880 18.555 10.482 1.00 8.03 260 LEU A O 1
ATOM 1572 N N . VAL A 1 212 ? 27.242 19.433 12.477 1.00 7.52 261 VAL A N 1
ATOM 1573 C CA . VAL A 1 212 ? 26.372 20.450 11.940 1.00 7.10 261 VAL A CA 1
ATOM 1574 C C . VAL A 1 212 ? 26.684 21.748 12.671 1.00 7.71 261 VAL A C 1
ATOM 1575 O O . VAL A 1 212 ? 26.684 21.745 13.912 1.00 9.15 261 VAL A O 1
ATOM 1579 N N . VAL A 1 213 ? 26.968 22.820 11.934 1.00 7.76 262 VAL A N 1
ATOM 1580 C CA . VAL A 1 213 ? 27.340 24.101 12.524 1.00 7.64 262 VAL A CA 1
ATOM 1581 C C . VAL A 1 213 ? 26.507 25.165 11.874 1.00 8.14 262 VAL A C 1
ATOM 1582 O O . VAL A 1 213 ? 26.612 25.307 10.643 1.00 9.27 262 VAL A O 1
ATOM 1586 N N . GLU A 1 214 ? 25.704 25.894 12.642 1.00 8.16 263 GLU A N 1
ATOM 1587 C CA . GLU A 1 214 ? 24.817 26.907 12.109 1.00 8.39 263 GLU A CA 1
ATOM 1588 C C . GLU A 1 214 ? 24.797 28.131 13.018 1.00 8.22 263 GLU A C 1
ATOM 1589 O O . GLU A 1 214 ? 25.088 28.044 14.218 1.00 9.42 263 GLU A O 1
ATOM 1595 N N . SER A 1 215 ? 24.488 29.264 12.406 1.00 9.39 264 SER A N 1
ATOM 1596 C CA . SER A 1 215 ? 24.350 30.503 13.114 1.00 9.91 264 SER A CA 1
ATOM 1597 C C . SER A 1 215 ? 23.009 31.111 12.800 1.00 12.55 264 SER A C 1
ATOM 1598 O O . SER A 1 215 ? 22.652 31.207 11.664 1.00 19.78 264 SER A O 1
ATOM 1601 N N . GLY A 1 216 ? 22.286 31.605 13.754 1.00 12.11 265 GLY A N 1
ATOM 1602 C CA . GLY A 1 216 ? 21.023 32.307 13.493 1.00 14.82 265 GLY A CA 1
ATOM 1603 C C . GLY A 1 216 ? 19.790 31.482 13.585 1.00 12.78 265 GLY A C 1
ATOM 1604 O O . GLY A 1 216 ? 18.815 31.758 12.893 1.00 16.19 265 GLY A O 1
ATOM 1605 N N . LEU A 1 217 ? 19.754 30.456 14.460 1.00 11.32 266 LEU A N 1
ATOM 1606 C CA . LEU A 1 217 ? 18.578 29.611 14.634 1.00 11.35 266 LEU A CA 1
ATOM 1607 C C . LEU A 1 217 ? 17.694 30.087 15.768 1.00 10.98 266 LEU A C 1
ATOM 1608 O O . LEU A 1 217 ? 18.146 30.278 16.882 1.00 11.26 266 LEU A O 1
ATOM 1613 N N . LYS A 1 218 ? 16.391 30.287 15.451 1.00 11.64 267 LYS A N 1
ATOM 1614 C CA . LYS A 1 218 ? 15.415 30.627 16.448 1.00 12.29 267 LYS A CA 1
ATOM 1615 C C . LYS A 1 218 ? 15.178 29.424 17.356 1.00 11.58 267 LYS A C 1
ATOM 1616 O O . LYS A 1 218 ? 15.328 28.274 16.958 1.00 11.52 267 LYS A O 1
ATOM 1622 N N . PRO A 1 219 ? 14.628 29.657 18.570 1.00 11.56 268 PRO A N 1
ATOM 1623 C CA . PRO A 1 219 ? 14.454 28.528 19.486 1.00 11.20 268 PRO A CA 1
ATOM 1624 C C . PRO A 1 219 ? 13.472 27.481 18.980 1.00 9.67 268 PRO A C 1
ATOM 1625 O O . PRO A 1 219 ? 13.655 26.277 19.239 1.00 10.41 268 PRO A O 1
ATOM 1629 N N . TYR A 1 220 ? 12.434 27.888 18.256 1.00 9.84 269 TYR A N 1
ATOM 1630 C CA . TYR A 1 220 ? 11.528 26.924 17.645 1.00 10.46 269 TYR A CA 1
ATOM 1631 C C . TYR A 1 220 ? 12.192 26.084 16.587 1.00 10.21 269 TYR A C 1
ATOM 1632 O O . TYR A 1 220 ? 11.629 25.048 16.228 1.00 11.99 269 TYR A O 1
ATOM 1641 N N . ASP A 1 221 ? 13.392 26.445 16.143 1.00 9.67 270 ASP A N 1
ATOM 1642 C CA . ASP A 1 221 ? 14.148 25.661 15.162 1.00 9.98 270 ASP A CA 1
ATOM 1643 C C . ASP A 1 221 ? 15.333 24.917 15.764 1.00 9.63 270 ASP A C 1
ATOM 1644 O O . ASP A 1 221 ? 16.027 24.234 15.003 1.00 12.35 270 ASP A O 1
ATOM 1649 N N . PHE A 1 222 ? 15.538 24.945 17.085 1.00 8.65 271 PHE A N 1
ATOM 1650 C CA . PHE A 1 222 ? 16.559 24.107 17.702 1.00 9.12 271 PHE A CA 1
ATOM 1651 C C . PHE A 1 222 ? 16.104 23.289 18.912 1.00 8.30 271 PHE A C 1
ATOM 1652 O O . PHE A 1 222 ? 16.724 22.284 19.191 1.00 9.05 271 PHE A O 1
ATOM 1660 N N . LEU A 1 223 ? 15.058 23.704 19.639 1.00 8.21 272 LEU A N 1
ATOM 1661 C CA . LEU A 1 223 ? 14.760 23.000 20.876 1.00 8.29 272 LEU A CA 1
ATOM 1662 C C . LEU A 1 223 ? 14.400 21.544 20.611 1.00 8.35 272 LEU A C 1
ATOM 1663 O O . LEU A 1 223 ? 14.820 20.662 21.367 1.00 9.16 272 LEU A O 1
ATOM 1668 N N . ALA A 1 224 ? 13.642 21.264 19.549 1.00 7.75 273 ALA A N 1
ATOM 1669 C CA . ALA A 1 224 ? 13.265 19.886 19.257 1.00 8.82 273 ALA A CA 1
ATOM 1670 C C . ALA A 1 224 ? 14.484 19.024 18.953 1.00 8.33 273 ALA A C 1
ATOM 1671 O O . ALA A 1 224 ? 14.417 17.795 19.098 1.00 9.67 273 ALA A O 1
ATOM 1673 N N . LEU A 1 225 ? 15.551 19.636 18.428 1.00 7.86 274 LEU A N 1
ATOM 1674 C CA . LEU A 1 225 ? 16.741 18.911 18.056 1.00 8.10 274 LEU A CA 1
ATOM 1675 C C . LEU A 1 225 ? 17.446 18.276 19.249 1.00 7.92 274 LEU A C 1
ATOM 1676 O O . LEU A 1 225 ? 18.161 17.290 19.110 1.00 9.22 274 LEU A O 1
ATOM 1681 N N . ILE A 1 226 ? 17.314 18.919 20.416 1.00 8.22 275 ILE A N 1
ATOM 1682 C CA . ILE A 1 226 ? 18.147 18.565 21.547 1.00 7.86 275 ILE A CA 1
ATOM 1683 C C . ILE A 1 226 ? 17.879 17.136 22.048 1.00 8.42 275 ILE A C 1
ATOM 1684 O O . ILE A 1 226 ? 18.804 16.350 22.134 1.00 8.88 275 ILE A O 1
ATOM 1689 N N . PRO A 1 227 ? 16.604 16.779 22.363 1.00 8.52 276 PRO A N 1
ATOM 1690 C CA . PRO A 1 227 ? 16.383 15.411 22.798 1.00 9.37 276 PRO A CA 1
ATOM 1691 C C . PRO A 1 227 ? 16.708 14.412 21.723 1.00 8.43 276 PRO A C 1
ATOM 1692 O O . PRO A 1 227 ? 17.121 13.278 22.016 1.00 8.84 276 PRO A O 1
ATOM 1696 N N . VAL A 1 228 ? 16.459 14.741 20.450 1.00 8.25 277 VAL A N 1
ATOM 1697 C CA . VAL A 1 228 ? 16.737 13.854 19.354 1.00 7.52 277 VAL A CA 1
ATOM 1698 C C . VAL A 1 228 ? 18.226 13.536 19.332 1.00 6.66 277 VAL A C 1
ATOM 1699 O O . VAL A 1 228 ? 18.633 12.351 19.327 1.00 7.75 277 VAL A O 1
ATOM 1703 N N . ILE A 1 229 ? 19.064 14.549 19.288 1.00 7.17 278 ILE A N 1
ATOM 1704 C CA . ILE A 1 229 ? 20.491 14.329 19.204 1.00 6.92 278 ILE A CA 1
ATOM 1705 C C . ILE A 1 229 ? 21.075 13.729 20.437 1.00 8.12 278 ILE A C 1
ATOM 1706 O O . ILE A 1 229 ? 21.843 12.735 20.368 1.00 8.76 278 ILE A O 1
ATOM 1711 N N . GLU A 1 230 ? 20.717 14.234 21.608 1.00 8.61 279 GLU A N 1
ATOM 1712 C CA . GLU A 1 230 ? 21.297 13.715 22.835 1.00 8.75 279 GLU A CA 1
ATOM 1713 C C . GLU A 1 230 ? 20.925 12.248 23.022 1.00 9.37 279 GLU A C 1
ATOM 1714 O O . GLU A 1 230 ? 21.739 11.433 23.438 1.00 10.87 279 GLU A O 1
ATOM 1720 N N . GLY A 1 231 ? 19.657 11.923 22.719 1.00 8.89 280 GLY A N 1
ATOM 1721 C CA . GLY A 1 231 ? 19.185 10.556 22.883 1.00 8.84 280 GLY A CA 1
ATOM 1722 C C . GLY A 1 231 ? 19.713 9.568 21.865 1.00 8.53 280 GLY A C 1
ATOM 1723 O O . GLY A 1 231 ? 19.477 8.371 21.990 1.00 9.88 280 GLY A O 1
ATOM 1724 N N A SER A 1 232 ? 20.404 10.077 20.842 0.60 8.87 281 SER A N 1
ATOM 1725 N N B SER A 1 232 ? 20.463 10.061 20.870 0.40 9.04 281 SER A N 1
ATOM 1726 C CA A SER A 1 232 ? 21.104 9.267 19.858 0.60 8.51 281 SER A CA 1
ATOM 1727 C CA B SER A 1 232 ? 21.140 9.211 19.884 0.40 9.77 281 SER A CA 1
ATOM 1728 C C A SER A 1 232 ? 22.585 9.050 20.245 0.60 9.22 281 SER A C 1
ATOM 1729 C C B SER A 1 232 ? 22.629 9.054 20.234 0.40 9.64 281 SER A C 1
ATOM 1730 O O A SER A 1 232 ? 23.264 8.316 19.551 0.60 9.98 281 SER A O 1
ATOM 1731 O O B SER A 1 232 ? 23.354 8.337 19.542 0.40 10.34 281 SER A O 1
ATOM 1736 N N . GLY A 1 233 ? 23.078 9.727 21.305 1.00 9.51 282 GLY A N 1
ATOM 1737 C CA . GLY A 1 233 ? 24.474 9.651 21.670 1.00 10.18 282 GLY A CA 1
ATOM 1738 C C . GLY A 1 233 ? 25.307 10.827 21.254 1.00 9.77 282 GLY A C 1
ATOM 1739 O O . GLY A 1 233 ? 26.498 10.800 21.415 1.00 12.28 282 GLY A O 1
ATOM 1740 N N . GLY A 1 234 ? 24.696 11.869 20.634 1.00 9.31 283 GLY A N 1
ATOM 1741 C CA . GLY A 1 234 ? 25.434 13.035 20.185 1.00 8.97 283 GLY A CA 1
ATOM 1742 C C . GLY A 1 234 ? 25.477 14.127 21.203 1.00 8.20 283 GLY A C 1
ATOM 1743 O O . GLY A 1 234 ? 25.038 13.998 22.348 1.00 10.27 283 GLY A O 1
ATOM 1744 N N A VAL A 1 235 ? 26.049 15.261 20.789 0.50 8.53 284 VAL A N 1
ATOM 1745 N N B VAL A 1 235 ? 26.050 15.262 20.796 0.50 8.55 284 VAL A N 1
ATOM 1746 C CA A VAL A 1 235 ? 26.310 16.432 21.594 0.50 8.90 284 VAL A CA 1
ATOM 1747 C CA B VAL A 1 235 ? 26.209 16.437 21.623 0.50 8.56 284 VAL A CA 1
ATOM 1748 C C A VAL A 1 235 ? 25.805 17.654 20.823 0.50 8.37 284 VAL A C 1
ATOM 1749 C C B VAL A 1 235 ? 25.805 17.670 20.826 0.50 8.43 284 VAL A C 1
ATOM 1750 O O A VAL A 1 235 ? 26.038 17.722 19.627 0.50 9.62 284 VAL A O 1
ATOM 1751 O O B VAL A 1 235 ? 26.055 17.748 19.634 0.50 9.80 284 VAL A O 1
ATOM 1758 N N . ILE A 1 236 ? 25.122 18.570 21.489 1.00 8.22 285 ILE A N 1
ATOM 1759 C CA . ILE A 1 236 ? 24.640 19.793 20.864 1.00 7.53 285 ILE A CA 1
ATOM 1760 C C . ILE A 1 236 ? 24.723 20.910 21.877 1.00 8.48 285 ILE A C 1
ATOM 1761 O O . ILE A 1 236 ? 24.182 20.782 22.984 1.00 10.35 285 ILE A O 1
ATOM 1766 N N . THR A 1 237 ? 25.416 21.996 21.519 1.00 8.31 286 THR A N 1
ATOM 1767 C CA . THR A 1 237 ? 25.619 23.132 22.403 1.00 8.50 286 THR A CA 1
ATOM 1768 C C . THR A 1 237 ? 25.600 24.410 21.581 1.00 8.69 286 THR A C 1
ATOM 1769 O O . THR A 1 237 ? 25.518 24.388 20.358 1.00 9.25 286 THR A O 1
ATOM 1773 N N . ASP A 1 238 ? 25.721 25.553 22.286 1.00 9.13 287 ASP A N 1
ATOM 1774 C CA . ASP A 1 238 ? 26.055 26.794 21.600 1.00 9.54 287 ASP A CA 1
ATOM 1775 C C . ASP A 1 238 ? 27.544 26.811 21.247 1.00 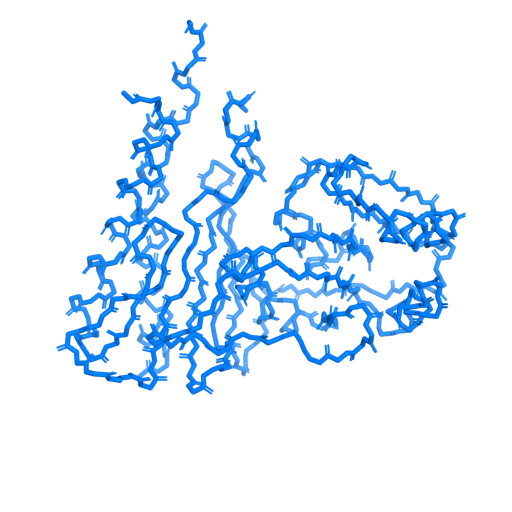9.08 287 ASP A C 1
ATOM 1776 O O . ASP A 1 238 ? 28.282 25.854 21.489 1.00 10.06 287 ASP A O 1
ATOM 1781 N N . TRP A 1 239 ? 27.990 27.878 20.607 1.00 10.12 288 TRP A N 1
ATOM 1782 C CA . TRP A 1 239 ? 29.342 27.902 20.092 1.00 10.17 288 TRP A CA 1
ATOM 1783 C C . TRP A 1 239 ? 30.419 28.094 21.177 1.00 11.51 288 TRP A C 1
ATOM 1784 O O . TRP A 1 239 ? 31.596 27.953 20.832 1.00 13.81 288 TRP A O 1
ATOM 1795 N N . LYS A 1 240 ? 30.032 28.381 22.396 1.00 12.34 289 LYS A N 1
ATOM 1796 C CA . LYS A 1 240 ? 30.937 28.394 23.520 1.00 14.49 289 LYS A CA 1
ATOM 1797 C C . LYS A 1 240 ? 30.951 27.080 24.284 1.00 15.58 289 LYS A C 1
ATOM 1798 O O . LYS A 1 240 ? 31.698 26.933 25.276 1.00 19.83 289 LYS A O 1
ATOM 1804 N N . GLY A 1 241 ? 30.146 26.124 23.850 1.00 12.89 290 GLY A N 1
ATOM 1805 C CA . GLY A 1 241 ? 30.047 24.855 24.502 1.00 13.10 290 GLY A CA 1
ATOM 1806 C C . GLY A 1 241 ? 29.075 24.848 25.666 1.00 13.67 290 GLY A C 1
ATOM 1807 O O . GLY A 1 241 ? 29.021 23.857 26.401 1.00 14.88 290 GLY A O 1
ATOM 1808 N N . HIS A 1 242 ? 28.341 25.936 25.862 1.00 13.06 291 HIS A N 1
ATOM 1809 C CA . HIS A 1 242 ? 27.387 25.997 26.943 1.00 15.07 291 HIS A CA 1
ATOM 1810 C C . HIS A 1 242 ? 26.076 25.353 26.484 1.00 12.90 291 HIS A C 1
ATOM 1811 O O . HIS A 1 242 ? 25.782 25.239 25.302 1.00 11.97 291 HIS A O 1
ATOM 1818 N N . GLN A 1 243 ? 25.279 25.015 27.467 1.00 15.52 292 GLN A N 1
ATOM 1819 C CA . GLN A 1 243 ? 23.988 24.420 27.181 1.00 14.91 292 GLN A CA 1
ATOM 1820 C C . GLN A 1 243 ? 23.155 25.322 26.326 1.00 12.60 292 GLN A C 1
ATOM 1821 O O . GLN A 1 243 ? 23.089 26.538 26.536 1.00 14.80 292 GLN A O 1
ATOM 1827 N N . LEU A 1 244 ? 22.553 24.770 25.315 1.00 13.43 293 LEU A N 1
ATOM 1828 C CA . LEU A 1 244 ? 21.711 25.503 24.400 1.00 15.06 293 LEU A CA 1
ATOM 1829 C C . LEU A 1 244 ? 20.369 25.454 25.070 1.00 17.35 293 LEU A C 1
ATOM 1830 O O . LEU A 1 244 ? 19.790 24.395 25.223 1.00 19.36 293 LEU A O 1
ATOM 1835 N N . ARG A 1 245 ? 19.932 26.610 25.518 1.00 18.57 294 ARG A N 1
ATOM 1836 C CA . ARG A 1 245 ? 18.727 26.725 26.269 1.00 22.84 294 ARG A CA 1
ATOM 1837 C C . ARG A 1 245 ? 17.934 27.962 25.965 1.00 20.14 294 ARG A C 1
ATOM 1838 O O . ARG A 1 245 ? 18.477 29.007 25.705 1.00 26.15 294 ARG A O 1
ATOM 1846 N N . TRP A 1 246 ? 16.629 27.826 26.038 1.00 16.28 295 TRP A N 1
ATOM 1847 C CA . TRP A 1 246 ? 15.752 28.973 25.890 1.00 14.00 295 TRP A CA 1
ATOM 1848 C C . TRP A 1 246 ? 14.525 28.686 26.744 1.00 13.88 295 TRP A C 1
ATOM 1849 O O . TRP A 1 246 ? 13.715 27.857 26.386 1.00 16.66 295 TRP A O 1
ATOM 1860 N N . GLU A 1 247 ? 14.397 29.397 27.841 1.00 13.98 296 GLU A N 1
ATOM 1861 C CA . GLU A 1 247 ? 13.237 29.247 28.704 1.00 15.47 296 GLU A CA 1
ATOM 1862 C C . GLU A 1 247 ? 12.057 30.023 28.148 1.00 17.03 296 GLU A C 1
ATOM 1863 O O . GLU A 1 247 ? 11.931 31.199 28.343 1.00 26.22 296 GLU A O 1
ATOM 1869 N N . ALA A 1 248 ? 11.214 29.368 27.402 1.00 13.98 297 ALA A N 1
ATOM 1870 C CA . ALA A 1 248 ? 9.997 29.953 26.888 1.00 13.49 297 ALA A CA 1
ATOM 1871 C C . ALA A 1 248 ? 9.148 30.452 28.012 1.00 13.60 297 ALA A C 1
ATOM 1872 O O . ALA A 1 248 ? 8.801 29.717 28.931 1.00 15.58 297 ALA A O 1
ATOM 1874 N N . SER A 1 249 ? 8.643 31.680 27.943 1.00 13.50 298 SER A N 1
ATOM 1875 C CA . SER A 1 249 ? 7.894 32.340 29.001 1.00 13.01 298 SER A CA 1
ATOM 1876 C C . SER A 1 249 ? 7.077 33.502 28.409 1.00 12.75 298 SER A C 1
ATOM 1877 O O . SER A 1 249 ? 7.264 33.820 27.232 1.00 14.52 298 SER A O 1
ATOM 1880 N N . PRO A 1 250 ? 6.224 34.159 29.188 1.00 13.72 299 PRO A N 1
ATOM 1881 C CA . PRO A 1 250 ? 5.484 35.289 28.639 1.00 14.87 299 PRO A CA 1
ATOM 1882 C C . PRO A 1 250 ? 6.401 36.384 28.099 1.00 15.75 299 PRO A C 1
ATOM 1883 O O . PRO A 1 250 ? 5.948 37.155 27.260 1.00 17.72 299 PRO A O 1
ATOM 1887 N N . LEU A 1 251 ? 7.624 36.510 28.637 1.00 14.10 300 LEU A N 1
ATOM 1888 C CA . LEU A 1 251 ? 8.564 37.585 28.254 1.00 13.68 300 LEU A CA 1
ATOM 1889 C C . LEU A 1 251 ? 9.791 37.116 27.498 1.00 14.93 300 LEU A C 1
ATOM 1890 O O . LEU A 1 251 ? 10.557 37.942 27.049 1.00 15.57 300 LEU A O 1
ATOM 1895 N N . SER A 1 252 ? 9.963 35.820 27.260 1.00 14.04 301 SER A N 1
ATOM 1896 C CA . SER A 1 252 ? 11.159 35.381 26.528 1.00 13.20 301 SER A CA 1
ATOM 1897 C C . SER A 1 252 ? 11.170 35.966 25.137 1.00 13.83 301 SER A C 1
ATOM 1898 O O . SER A 1 252 ? 10.114 36.176 24.497 1.00 17.25 301 SER A O 1
ATOM 1901 N N . ILE A 1 253 ? 12.360 36.218 24.640 1.00 13.41 302 ILE A N 1
ATOM 1902 C CA . ILE A 1 253 ? 12.574 36.869 23.389 1.00 13.42 302 ILE A CA 1
ATOM 1903 C C . ILE A 1 253 ? 13.068 35.793 22.448 1.00 14.53 302 ILE A C 1
ATOM 1904 O O . ILE A 1 253 ? 14.088 35.128 22.683 1.00 15.34 302 ILE A O 1
ATOM 1909 N N . ALA A 1 254 ? 12.436 35.678 21.292 1.00 14.00 303 ALA A N 1
ATOM 1910 C CA . ALA A 1 254 ? 12.847 34.671 20.310 1.00 15.22 303 ALA A CA 1
ATOM 1911 C C . ALA A 1 254 ? 13.961 35.191 19.469 1.00 14.24 303 ALA A C 1
ATOM 1912 O O . ALA A 1 254 ? 13.783 35.599 18.322 1.00 18.91 303 ALA A O 1
ATOM 1914 N N . THR A 1 255 ? 15.133 35.227 20.054 1.00 14.65 304 THR A N 1
ATOM 1915 C CA . THR A 1 255 ? 16.343 35.599 19.363 1.00 14.21 304 THR A CA 1
ATOM 1916 C C . THR A 1 255 ? 16.965 34.389 18.730 1.00 13.39 304 THR A C 1
ATOM 1917 O O . THR A 1 255 ? 16.492 33.258 18.866 1.00 19.31 304 THR A O 1
ATOM 1921 N N . SER A 1 256 ? 18.031 34.608 18.011 1.00 12.34 305 SER A N 1
ATOM 1922 C CA . SER A 1 256 ? 18.697 33.590 17.307 1.00 13.02 305 SER A CA 1
ATOM 1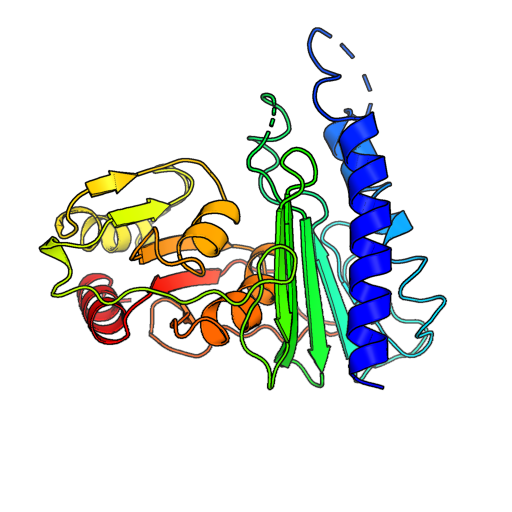923 C C . SER A 1 256 ? 19.964 33.128 18.018 1.00 13.61 305 SER A C 1
ATOM 1924 O O . SER A 1 256 ? 20.624 33.936 18.760 1.00 15.85 305 SER A O 1
ATOM 1927 N N . PHE A 1 257 ? 20.244 31.851 17.872 1.00 11.17 306 PHE A N 1
ATOM 1928 C CA . PHE A 1 257 ? 21.380 31.223 18.529 1.00 10.80 306 PHE A CA 1
ATOM 1929 C C . PHE A 1 257 ? 22.298 30.565 17.520 1.00 10.12 306 PHE A C 1
ATOM 1930 O O . PHE A 1 257 ? 21.949 30.270 16.444 1.00 11.61 306 PHE A O 1
ATOM 1938 N N . ASN A 1 258 ? 23.534 30.382 17.971 1.00 10.19 307 ASN A N 1
ATOM 1939 C CA . ASN A 1 258 ? 24.512 29.611 17.243 1.00 9.34 307 ASN A CA 1
ATOM 1940 C C . ASN A 1 258 ? 24.573 28.219 17.802 1.00 9.54 307 ASN A C 1
ATOM 1941 O O . ASN A 1 258 ? 24.596 28.047 19.026 1.00 11.79 307 ASN A O 1
ATOM 1946 N N . VAL A 1 259 ? 24.605 27.228 16.914 1.00 8.58 308 VAL A N 1
ATOM 1947 C CA . VAL A 1 259 ? 24.486 25.827 17.290 1.00 8.83 308 VAL A CA 1
ATOM 1948 C C . VAL A 1 259 ? 25.646 25.062 16.702 1.00 8.34 308 VAL A C 1
ATOM 1949 O O . VAL A 1 259 ? 25.978 25.217 15.526 1.00 8.92 308 VAL A O 1
ATOM 1953 N N . VAL A 1 260 ? 26.187 24.112 17.496 1.00 8.23 309 VAL A N 1
ATOM 1954 C CA . VAL A 1 260 ? 27.123 23.126 16.982 1.00 8.10 309 VAL A CA 1
ATOM 1955 C C . VAL A 1 260 ? 26.700 21.775 17.539 1.00 7.81 309 VAL A C 1
ATOM 1956 O O . VAL A 1 260 ? 26.587 21.606 18.766 1.00 8.81 309 VAL A O 1
ATOM 1960 N N . ALA A 1 261 ? 26.461 20.839 16.627 1.00 7.75 310 ALA A N 1
ATOM 1961 C CA . ALA A 1 261 ? 26.096 19.476 16.986 1.00 7.62 310 ALA A CA 1
ATOM 1962 C C . ALA A 1 261 ? 27.095 18.538 16.395 1.00 7.23 310 ALA A C 1
ATOM 1963 O O . ALA A 1 261 ? 27.530 18.712 15.249 1.00 7.78 310 ALA A O 1
ATOM 1965 N N . ALA A 1 262 ? 27.434 17.467 17.142 1.00 7.63 311 ALA A N 1
ATOM 1966 C CA . ALA A 1 262 ? 28.389 16.472 16.669 1.00 7.90 311 ALA A CA 1
ATOM 1967 C C . ALA A 1 262 ? 27.872 15.080 17.085 1.00 7.77 311 ALA A C 1
ATOM 1968 O O . ALA A 1 262 ? 27.252 14.906 18.119 1.00 9.27 311 ALA A O 1
ATOM 1970 N N . GLY A 1 263 ? 28.216 14.095 16.261 1.00 8.68 312 GLY A N 1
ATOM 1971 C CA . GLY A 1 263 ? 27.958 12.713 16.617 1.00 9.06 312 GLY A CA 1
ATOM 1972 C C . GLY A 1 263 ? 28.877 12.220 17.712 1.00 10.43 312 GLY A C 1
ATOM 1973 O O . GLY A 1 263 ? 28.539 11.219 18.393 1.00 12.02 312 GLY A O 1
ATOM 1974 N N . ASP A 1 264 ? 30.070 12.780 17.809 1.00 10.93 313 ASP A N 1
ATOM 1975 C CA . ASP A 1 264 ? 31.169 12.316 18.658 1.00 12.30 313 ASP A CA 1
ATOM 1976 C C . ASP A 1 264 ? 31.675 13.483 19.498 1.00 11.72 313 ASP A C 1
ATOM 1977 O O . ASP A 1 264 ? 31.971 14.549 18.963 1.00 12.55 313 ASP A O 1
ATOM 1982 N N . LYS A 1 265 ? 31.765 13.294 20.795 1.00 12.94 314 LYS A N 1
ATOM 1983 C CA . LYS A 1 265 ? 32.193 14.350 21.702 1.00 14.39 314 LYS A CA 1
ATOM 1984 C C . LYS A 1 265 ? 33.580 14.884 21.397 1.00 14.57 314 LYS A C 1
ATOM 1985 O O . LYS A 1 265 ? 33.824 16.015 21.604 1.00 16.77 314 LYS A O 1
ATOM 1991 N N . GLN A 1 266 ? 34.477 14.083 20.895 1.00 15.78 315 GLN A N 1
ATOM 1992 C CA . GLN A 1 266 ? 35.822 14.598 20.607 1.00 19.16 315 GLN A CA 1
ATOM 1993 C C . GLN A 1 266 ? 35.815 15.568 19.438 1.00 16.58 315 GLN A C 1
ATOM 1994 O O . GLN A 1 266 ? 36.501 16.589 19.466 1.00 17.07 315 GLN A O 1
ATOM 2000 N N . ILE A 1 267 ? 35.014 15.276 18.443 1.00 14.42 316 ILE A N 1
ATOM 2001 C CA . ILE A 1 267 ? 34.818 16.159 17.327 1.00 14.35 316 ILE A CA 1
ATOM 2002 C C . ILE A 1 267 ? 34.198 17.478 17.759 1.00 12.95 316 ILE A C 1
ATOM 2003 O O . ILE A 1 267 ? 34.553 18.574 17.302 1.00 13.96 316 ILE A O 1
ATOM 2008 N N . HIS A 1 268 ? 33.169 17.371 18.602 1.00 11.90 317 HIS A N 1
ATOM 2009 C CA . HIS A 1 268 ? 32.536 18.541 19.154 1.00 11.75 317 HIS A CA 1
ATOM 2010 C C . HIS A 1 268 ? 33.575 19.467 19.785 1.00 11.43 317 HIS A C 1
ATOM 2011 O O . HIS A 1 268 ? 33.568 20.685 19.541 1.00 11.68 317 HIS A O 1
ATOM 2018 N N . GLN A 1 269 ? 34.463 18.940 20.615 1.00 12.63 318 GLN A N 1
ATOM 2019 C CA . GLN A 1 269 ? 35.453 19.792 21.229 1.00 13.18 318 GLN A CA 1
ATOM 2020 C C . GLN A 1 269 ? 36.449 20.397 20.227 1.00 13.62 318 GLN A C 1
ATOM 2021 O O . GLN A 1 269 ? 36.804 21.617 20.351 1.00 14.17 318 GLN A O 1
ATOM 2027 N N . GLN A 1 270 ? 36.854 19.652 19.229 1.00 14.10 319 GLN A N 1
ATOM 2028 C CA . GLN A 1 270 ? 37.723 20.207 18.229 1.00 14.31 319 GLN A CA 1
ATOM 2029 C C . GLN A 1 270 ? 37.019 21.359 17.491 1.00 12.55 319 GLN A C 1
ATOM 2030 O O . GLN A 1 270 ? 37.631 22.353 17.166 1.00 14.05 319 GLN A O 1
ATOM 2036 N N . ALA A 1 271 ? 35.710 21.194 17.230 1.00 12.16 320 ALA A N 1
ATOM 2037 C CA . ALA A 1 271 ? 34.958 22.273 16.606 1.00 11.26 320 ALA A CA 1
ATOM 2038 C C . ALA A 1 271 ? 34.904 23.507 17.462 1.00 11.29 320 ALA A C 1
ATOM 2039 O O . ALA A 1 271 ? 35.105 24.636 16.960 1.00 13.01 320 ALA A O 1
ATOM 2041 N N . LEU A 1 272 ? 34.637 23.341 18.771 1.00 12.00 321 LEU A N 1
ATOM 2042 C CA . LEU A 1 272 ? 34.624 24.474 19.681 1.00 11.61 321 LEU A CA 1
ATOM 2043 C C . LEU A 1 272 ? 35.966 25.215 19.635 1.00 13.60 321 LEU A C 1
ATOM 2044 O O . LEU A 1 272 ? 36.027 26.454 19.636 1.00 14.15 321 LEU A O 1
ATOM 2049 N N . ASP A 1 273 ? 37.065 24.444 19.634 1.00 13.03 322 ASP A N 1
ATOM 2050 C CA . ASP A 1 273 ? 38.379 25.044 19.643 1.00 15.22 322 ASP A CA 1
ATOM 2051 C C . ASP A 1 273 ? 38.652 25.848 18.363 1.00 16.72 322 ASP A C 1
ATOM 2052 O O . ASP A 1 273 ? 39.343 26.843 18.375 1.00 22.08 322 ASP A O 1
ATOM 2057 N N . SER A 1 274 ? 38.107 25.431 17.252 1.00 15.03 323 SER A N 1
ATOM 2058 C CA . SER A 1 274 ? 38.270 26.190 15.968 1.00 16.24 323 SER A CA 1
ATOM 2059 C C . SER A 1 274 ? 37.320 27.384 15.925 1.00 16.06 323 SER A C 1
ATOM 2060 O O . SER A 1 274 ? 37.716 28.418 15.368 1.00 18.03 323 SER A O 1
ATOM 2063 N N . LEU A 1 275 ? 36.113 27.280 16.447 1.00 14.20 324 LEU A N 1
ATOM 2064 C CA . LEU A 1 275 ? 35.210 28.411 16.398 1.00 14.62 324 LEU A CA 1
ATOM 2065 C C . LEU A 1 275 ? 35.712 29.605 17.180 1.00 17.60 324 LEU A C 1
ATOM 2066 O O . LEU A 1 275 ? 35.485 30.783 16.801 1.00 19.34 324 LEU A O 1
ATOM 2071 N N . GLN A 1 276 ? 36.330 29.348 18.329 1.00 17.24 325 GLN A N 1
ATOM 2072 C CA . GLN A 1 276 ? 36.934 30.402 19.152 1.00 19.96 325 GLN A CA 1
ATOM 2073 C C . GLN A 1 276 ? 35.955 31.499 19.497 1.00 21.00 325 GLN A C 1
ATOM 2074 O O . GLN A 1 276 ? 36.283 32.697 19.450 1.00 24.78 325 GLN A O 1
ATOM 2080 N N . TRP A 1 277 ? 34.762 31.088 19.855 1.00 18.79 326 TRP A N 1
ATOM 2081 C CA . TRP A 1 277 ? 33.682 32.031 20.091 1.00 18.92 326 TRP A CA 1
ATOM 2082 C C . TRP A 1 277 ? 33.672 32.680 21.449 1.00 23.21 326 TRP A C 1
ATOM 2083 O O . TRP A 1 277 ? 34.031 32.071 22.450 1.00 30.48 326 TRP A O 1
#

Foldseek 3Di:
DQVVVVVLQVQLQVQLLVLLVVQFPPPPPVHSLVVSFVRSVVSSVVSVCVSPLQEWEAEDPPGIDHPDQWHQKYKQWGSWQCSVCRNVGWQTWTWIFIHGQFATQKIWTAGSVVRWIWIFGPPAAIDIVRHHAAADDDDEQQAFEEEEADLPQADDLRNVLVVLSCVRHVHYDHHHQCNQLVCRLRHNGFKYKGWWAWCNSPRNSQRRNVSRQKDKDFLQRHHDTFRRHPPTDRTITIMMIGRHVVSVVVSSVSSVD

Nearest PDB structures (foldseek):
  5eq7-assembly1_A  TM=1.004E+00  e=7.868E-61  Medicago truncatula
  5eq8-assembly1_A-2  TM=1.004E+00  e=9.367E-60  Medicago truncatula
  5eq9-assembly2_D  TM=9.969E-01  e=4.958E-56  Medicago truncatula
  5eqa-assembly2_D  TM=9.942E-01  e=5.629E-56  Medicago truncatula
  5eqa-assembly2_C  TM=9.956E-01  e=7.733E-56  Medicago truncatula

Secondary structure (DSSP, 8-state):
-HHHHHHHHHHHHHHHHHHHHHHTT------HHHHHHHHHHHHHHHHHHHH-TT-EEEETTTEEE-SSS--SEEEEEEEEE-HHHHHT----EEEEEEEETTEEEEEEEEETTTTEEEEEETTS--EETTEE------S-GGG-EEEES-TTS--THHHHHHHHHHTTSSEEEE--TTHHHHHHHTTS-SEEEEEEE-GGGTTTHHHHHHTTT-EEE-TTS--------SS-----EEEEEESSHHHHHHHHHHH--

Radius of gyration: 17.43 Å; Cα contacts (8 Å, |Δi|>4): 641; chains: 1; bounding box: 47×37×45 Å

Organism: Medicago truncatula (NCBI:txid3880)